Protein AF-A0A9E5BI14-F1 (afdb_monomer_lite)

Sequence (361 aa):
MFTSSKKKAIVQWYNCTLGTKGSFETLPAKLPAESLLPSIILTQNPGHISIESVAGKKIFVNGNLLIKPTAISETTTLQFPDSLWVISPNPEIDFSAANNTLWTLFDASTGENIGQYPSNQLLNAAQQMGRAPETLACTPQGLEVGFNLSQIASHLSPREESFTSVKSPVPLAEEKNKGSHSCPVCWTKFNPGDALSIAVHEDLRGDPILGSDARLRFHPTRFNDQGLALDPMGLACTDIACPHCRRQLPPGYLDMPHQILSIVGAPSAGKSYYLAVLTRILQEKLPTDFGLAFKDADPTGNLLLNQMRNSLFSATTPEEALLGKTALEGATYEKLPRLGRLVSLPRPFIYTLSVPSQKQK

Foldseek 3Di:
DDPPPPQQQKKWKAWLLPRDIDIDSHPQAFPPRPDPQGQWTWHDDVQWIWIDGDRPFFKDKLNHTHPDIDTDNAWIWIDGPATTMIMGSDPPDDCPQFDNQKKFKAFQVPRHTPDIDGLLCNVVSCVVVVHDQQRMWMDGGSDPDTGRRVSCVQSSHPDPDPDDDDDDDDPDPPPFQDEDDAALWQRRHDHPQLKWFFDDDPVQAADVFPGRHGTHTHRAPDADPVRFGADPVGDGTQWIADNAFRDIGFRCRNPDDDDHDDDDDDPPPCPLVCLLVVLVCCCVCCCPPPQKHKFQRCCPLCVLSVVLNCQLVVDPDVVSNDDDPVSCPPNQWDFTGHPRHTDTIGRDGDIDIGRPPDPPD

Secondary structure (DSSP, 8-state):
----------EEEEETTTTEEEEESSSSEEESTT-SS-SEEEEEETTEEEEEE-SS---EETTEE--S-EEE-S-EEEEETTEEEEEES-TT--GGG-EEEEEEEEETTT--EEEEE-GGGHHHHHHHTT--GGGEEEEEET-S--EETTTTHHHHS-------------TTSSSSS-SSEE-TTT--EE-GGGPEEEP-STT-EEETTTEEEEEPEE----B-TTSPEEPTTS-EE--EE-TTT-PBPPTTTTTS----------TTSSHHHHHHHHHHHHHHHHHHHH--EEEES-TTTTHHHHHHHHHHHH-SSTTTT---THHHHTTSEEEEEETTEEEEEEPPP-EEEE-------

pLDDT: mean 81.32, std 15.49, range [27.72, 95.94]

Structure (mmCIF, N/CA/C/O backbone):
data_AF-A0A9E5BI14-F1
#
_entry.id   AF-A0A9E5BI14-F1
#
loop_
_atom_site.group_PDB
_atom_site.id
_atom_site.type_symbol
_atom_site.label_atom_id
_atom_site.label_alt_id
_atom_site.label_comp_id
_atom_site.label_asym_id
_atom_site.label_entity_id
_atom_site.label_seq_id
_atom_site.pdbx_PDB_ins_code
_atom_site.Cartn_x
_atom_site.Cartn_y
_atom_site.Cartn_z
_atom_site.occupancy
_atom_site.B_iso_or_equiv
_atom_site.auth_seq_id
_atom_site.auth_comp_id
_atom_site.auth_asym_id
_atom_site.auth_atom_id
_atom_site.pdbx_PDB_model_num
ATOM 1 N N . MET A 1 1 ? -14.933 53.010 40.217 1.00 36.84 1 MET A N 1
ATOM 2 C CA . MET A 1 1 ? -15.505 51.932 39.381 1.00 36.84 1 MET A CA 1
ATOM 3 C C . MET A 1 1 ? -14.357 51.224 38.681 1.00 36.84 1 MET A C 1
ATOM 5 O O . MET A 1 1 ? -13.864 51.729 37.686 1.00 36.84 1 MET A O 1
ATOM 9 N N . PHE A 1 2 ? -13.870 50.114 39.239 1.00 35.09 2 PHE A N 1
ATOM 10 C CA . PHE A 1 2 ? -12.864 49.288 38.571 1.00 35.09 2 PHE A CA 1
ATOM 11 C C . PHE A 1 2 ? -13.586 48.392 37.568 1.00 35.09 2 PHE A C 1
ATOM 13 O O . PHE A 1 2 ? -14.226 47.411 37.943 1.00 35.09 2 PHE A O 1
ATOM 20 N N . THR A 1 3 ? -13.537 48.761 36.293 1.00 35.03 3 THR A N 1
ATOM 21 C CA . THR A 1 3 ? -13.946 47.886 35.200 1.00 35.03 3 THR A CA 1
ATOM 22 C C . THR A 1 3 ? -12.926 46.754 35.120 1.00 35.03 3 THR A C 1
ATOM 24 O O . THR A 1 3 ? -11.867 46.873 34.511 1.00 35.03 3 THR A O 1
ATOM 27 N N . SER A 1 4 ? -13.227 45.644 35.798 1.00 37.25 4 SER A N 1
ATOM 28 C CA . SER A 1 4 ? -12.579 44.360 35.542 1.00 37.25 4 SER A CA 1
ATOM 29 C C . SER A 1 4 ? -12.857 44.015 34.082 1.00 37.25 4 SER A C 1
ATOM 31 O O . SER A 1 4 ? -13.917 43.494 33.734 1.00 37.25 4 SER A O 1
ATOM 33 N N . SER A 1 5 ? -11.926 44.392 33.207 1.00 43.22 5 SER A N 1
ATOM 34 C CA . SER A 1 5 ? -11.868 43.875 31.851 1.00 43.22 5 SER A CA 1
ATOM 35 C C . SER A 1 5 ? -11.594 42.386 32.018 1.00 43.22 5 SER A C 1
ATOM 37 O O . SER A 1 5 ? -10.458 41.982 32.269 1.00 43.22 5 SER A O 1
ATOM 39 N N . LYS A 1 6 ? -12.661 41.577 32.051 1.00 49.94 6 LYS A N 1
ATOM 40 C CA . LYS A 1 6 ? -12.565 40.119 32.122 1.00 49.94 6 LYS A CA 1
ATOM 41 C C . LYS A 1 6 ? -11.702 39.707 30.936 1.00 49.94 6 LYS A C 1
ATOM 43 O O . LYS A 1 6 ? -12.185 39.739 29.805 1.00 49.94 6 LYS A O 1
ATOM 48 N N . LYS A 1 7 ? -10.423 39.394 31.186 1.00 56.47 7 LYS A N 1
ATOM 49 C CA . LYS A 1 7 ? -9.524 38.824 30.181 1.00 56.47 7 LYS A CA 1
ATOM 50 C C . LYS A 1 7 ? -10.279 37.651 29.569 1.00 56.47 7 LYS A C 1
ATOM 52 O O . LYS A 1 7 ? -10.581 36.686 30.272 1.00 56.47 7 LYS A O 1
ATOM 57 N N . LYS A 1 8 ? -10.664 37.780 28.300 1.00 62.31 8 LYS A N 1
ATOM 58 C CA . LYS A 1 8 ? -11.224 36.660 27.552 1.00 62.31 8 LYS A CA 1
ATOM 59 C C . LYS A 1 8 ? -10.181 35.544 27.604 1.00 62.31 8 LYS A C 1
ATOM 61 O O . LYS A 1 8 ? -9.005 35.815 27.368 1.00 62.31 8 LYS A O 1
ATOM 66 N N . ALA A 1 9 ? -10.577 34.337 28.001 1.00 69.62 9 ALA A N 1
ATOM 67 C CA . ALA A 1 9 ? -9.657 33.210 27.948 1.00 69.62 9 ALA A CA 1
ATOM 68 C C . ALA A 1 9 ? -9.361 32.898 26.489 1.00 69.62 9 ALA A C 1
ATOM 70 O O . ALA A 1 9 ? -10.284 32.683 25.705 1.00 69.62 9 ALA A O 1
ATOM 71 N N . ILE A 1 10 ? -8.073 32.898 26.162 1.00 83.62 10 ILE A N 1
ATOM 72 C CA . ILE A 1 10 ? -7.580 32.594 24.830 1.00 83.62 10 ILE A CA 1
ATOM 73 C C . ILE A 1 10 ? -6.918 31.223 24.884 1.00 83.62 10 ILE A C 1
ATOM 75 O O . ILE A 1 10 ? -6.084 30.979 25.752 1.00 83.62 10 ILE A O 1
ATOM 79 N N . VAL A 1 11 ? -7.288 30.343 23.958 1.00 89.88 11 VAL A N 1
ATOM 80 C CA . VAL A 1 11 ? -6.610 29.055 23.754 1.00 89.88 11 VAL A CA 1
ATOM 81 C C . VAL A 1 11 ? -5.897 29.094 22.428 1.00 89.88 11 VAL A C 1
ATOM 83 O O . VAL A 1 11 ? -6.538 29.316 21.406 1.00 89.88 11 VAL A O 1
ATOM 86 N N . GLN A 1 12 ? -4.598 28.845 22.439 1.00 91.69 12 GLN A N 1
ATOM 87 C CA . GLN A 1 12 ? -3.793 28.735 21.231 1.00 91.69 12 GLN A CA 1
ATOM 88 C C . GLN A 1 12 ? -3.807 27.286 20.757 1.00 91.69 12 GLN A C 1
ATOM 90 O O . GLN A 1 12 ? -3.821 26.361 21.572 1.00 91.69 12 GLN A O 1
ATOM 95 N N . TRP A 1 13 ? -3.800 27.061 19.449 1.00 93.56 13 TRP A N 1
ATOM 96 C CA . TRP A 1 13 ? -3.763 25.718 18.885 1.00 93.56 13 TRP A CA 1
ATOM 97 C C . TRP A 1 13 ? -2.900 25.635 17.627 1.00 93.56 13 TRP A C 1
ATOM 99 O O . TRP A 1 13 ? -2.772 26.589 16.859 1.00 93.56 13 TRP A O 1
ATOM 109 N N . TYR A 1 14 ? -2.342 24.449 17.404 1.00 92.19 14 TYR A N 1
ATOM 110 C CA . TYR A 1 14 ? -1.572 24.072 16.228 1.00 92.19 14 TYR A CA 1
ATOM 111 C C . TYR A 1 14 ? -2.033 22.702 15.727 1.00 92.19 14 TYR A C 1
ATOM 113 O O . TYR A 1 14 ? -2.048 21.727 16.477 1.00 92.19 14 TYR A O 1
ATOM 121 N N . ASN A 1 15 ? -2.403 22.608 14.453 1.00 92.12 15 ASN A N 1
ATOM 122 C CA . ASN A 1 15 ? -2.711 21.353 13.780 1.00 92.12 15 ASN A CA 1
ATOM 123 C C . ASN A 1 15 ? -1.420 20.805 13.162 1.00 92.12 15 ASN A C 1
ATOM 125 O O . ASN A 1 15 ? -0.980 21.255 12.106 1.00 92.12 15 ASN A O 1
ATOM 129 N N . CYS A 1 16 ? -0.837 19.797 13.803 1.00 88.00 16 CYS A N 1
ATOM 130 C CA . CYS A 1 16 ? 0.419 19.176 13.389 1.00 88.00 16 CYS A CA 1
ATOM 131 C C . CYS A 1 16 ? 0.292 18.401 12.071 1.00 88.00 16 CYS A C 1
ATOM 133 O O . CYS A 1 16 ? 1.295 18.108 11.432 1.00 88.00 16 CYS A O 1
ATOM 135 N N . THR A 1 17 ? -0.927 18.047 11.656 1.00 86.25 17 THR A N 1
ATOM 136 C CA . THR A 1 17 ? -1.165 17.361 10.380 1.00 86.25 17 THR A CA 1
ATOM 137 C C . THR A 1 17 ? -1.183 18.345 9.213 1.00 86.25 17 THR A C 1
ATOM 139 O O . THR A 1 17 ? -0.538 18.096 8.200 1.00 86.25 17 THR A O 1
ATOM 142 N N . LEU A 1 18 ? -1.889 19.470 9.353 1.00 83.38 18 LEU A N 1
ATOM 143 C CA . LEU A 1 18 ? -2.064 20.455 8.276 1.00 83.38 18 LEU A CA 1
ATOM 144 C C . LEU A 1 18 ? -1.067 21.622 8.326 1.00 83.38 18 LEU A C 1
ATOM 146 O O . LEU A 1 18 ? -0.964 22.363 7.355 1.00 83.38 18 LEU A O 1
ATOM 150 N N . GLY A 1 19 ? -0.348 21.805 9.436 1.00 84.94 19 GLY A N 1
ATOM 151 C CA . GLY A 1 19 ? 0.566 22.934 9.636 1.00 84.94 19 GLY A CA 1
ATOM 152 C C . GLY A 1 19 ? -0.145 24.267 9.895 1.00 84.94 19 GLY A C 1
ATOM 153 O O . GLY A 1 19 ? 0.474 25.324 9.837 1.00 84.94 19 GLY A O 1
ATOM 154 N N . THR A 1 20 ? -1.452 24.237 10.163 1.00 87.00 20 THR A N 1
ATOM 155 C CA . THR A 1 20 ? -2.265 25.428 10.436 1.00 87.00 20 THR A CA 1
ATOM 156 C C . THR A 1 20 ? -2.300 25.734 11.927 1.00 87.00 20 THR A C 1
ATOM 158 O O . THR A 1 20 ? -2.332 24.816 12.747 1.00 87.00 20 THR A O 1
ATOM 161 N N . LYS A 1 21 ? -2.396 27.012 12.287 1.00 89.56 21 LYS A N 1
ATOM 162 C CA . LYS A 1 21 ? -2.464 27.472 13.677 1.00 89.56 21 LYS A CA 1
ATOM 163 C C . LYS A 1 21 ? -3.544 28.525 13.867 1.00 89.56 21 LYS A C 1
ATOM 165 O O . LYS A 1 21 ? -3.950 29.165 12.899 1.00 89.56 21 LYS A O 1
ATOM 170 N N . GLY A 1 22 ? -3.962 28.734 15.105 1.00 89.44 22 GLY A N 1
ATOM 171 C CA . GLY A 1 22 ? -4.927 29.773 15.433 1.00 89.44 22 GLY A CA 1
ATOM 172 C C . GLY A 1 22 ? -5.208 29.860 16.921 1.00 89.44 22 GLY A C 1
ATOM 173 O O . GLY A 1 22 ? -4.550 29.213 17.736 1.00 89.44 22 GLY A O 1
ATOM 174 N N . SER A 1 23 ? -6.212 30.661 17.260 1.00 89.50 23 SER A N 1
ATOM 175 C CA . SER A 1 23 ? -6.643 30.874 18.632 1.00 89.50 23 SER A CA 1
ATOM 176 C C . SER A 1 23 ? -8.163 30.803 18.759 1.00 89.50 23 SER A C 1
ATOM 178 O O . SER A 1 23 ? -8.906 31.066 17.813 1.00 89.50 23 SER A O 1
ATOM 180 N N . PHE A 1 24 ? -8.636 30.433 19.943 1.00 88.50 24 PHE A N 1
ATOM 181 C CA . PHE A 1 24 ? -10.017 30.639 20.356 1.00 88.50 24 PHE A CA 1
ATOM 182 C C . PHE A 1 24 ? -10.053 31.814 21.312 1.00 88.50 24 PHE A C 1
ATOM 184 O O . PHE A 1 24 ? -9.576 31.696 22.434 1.00 88.50 24 PHE A O 1
ATOM 191 N N . GLU A 1 25 ? -10.614 32.938 20.874 1.00 83.88 25 GLU A N 1
ATOM 192 C CA . GLU A 1 25 ? -10.745 34.139 21.707 1.00 83.88 25 GLU A CA 1
ATOM 193 C C . GLU A 1 25 ? -11.924 34.070 22.687 1.00 83.88 25 GLU A C 1
ATOM 195 O O . GLU A 1 25 ? -12.047 34.908 23.578 1.00 83.88 25 GLU A O 1
ATOM 200 N N . THR A 1 26 ? -12.831 33.110 22.509 1.00 82.12 26 THR A N 1
ATOM 201 C CA . THR A 1 26 ? -13.993 32.897 23.372 1.00 82.12 26 THR A CA 1
ATOM 202 C C . THR A 1 26 ? -14.208 31.406 23.623 1.00 82.12 26 THR A C 1
ATOM 204 O O . THR A 1 26 ? -14.045 30.576 22.730 1.00 82.12 26 THR A O 1
ATOM 207 N N . LEU A 1 27 ? -14.592 31.069 24.857 1.00 85.12 27 LEU A N 1
ATOM 208 C CA . LEU A 1 27 ? -14.965 29.720 25.285 1.00 85.12 27 LEU A CA 1
ATOM 209 C C . LEU A 1 27 ? -16.457 29.701 25.686 1.00 85.12 27 LEU A C 1
ATOM 211 O O . LEU A 1 27 ? -16.946 30.714 26.194 1.00 85.12 27 LEU A O 1
ATOM 215 N N . PRO A 1 28 ? -17.191 28.588 25.490 1.00 87.44 28 PRO A N 1
ATOM 216 C CA . PRO A 1 28 ? -16.701 27.285 25.052 1.00 87.44 28 PRO A CA 1
ATOM 217 C C . PRO A 1 28 ? -16.351 27.230 23.560 1.00 87.44 28 PRO A C 1
ATOM 219 O O . PRO A 1 28 ? -17.079 27.752 22.717 1.00 87.44 28 PRO A O 1
ATOM 222 N N . ALA A 1 29 ? -15.239 26.569 23.245 1.00 87.62 29 ALA A N 1
ATOM 223 C CA . ALA A 1 29 ? -14.767 26.357 21.879 1.00 87.62 29 ALA A CA 1
ATOM 224 C C . ALA A 1 29 ? -14.894 24.887 21.479 1.00 87.62 29 ALA A C 1
ATOM 226 O O . ALA A 1 29 ? -15.051 24.001 22.317 1.00 87.62 29 ALA A O 1
ATOM 227 N N . LYS A 1 30 ? -14.835 24.623 20.178 1.00 88.56 30 LYS A N 1
ATOM 228 C CA . LYS A 1 30 ? -15.041 23.300 19.590 1.00 88.56 30 LYS A CA 1
ATOM 229 C C . LYS A 1 30 ? -13.865 22.955 18.687 1.00 88.56 30 LYS A C 1
ATOM 231 O O . LYS A 1 30 ? -13.411 23.803 17.926 1.00 88.56 30 LYS A O 1
ATOM 236 N N . LEU A 1 31 ? -13.390 21.714 18.760 1.00 85.62 31 LEU A N 1
ATOM 237 C CA . LEU A 1 31 ? -12.308 21.210 17.909 1.00 85.62 31 LEU A CA 1
ATOM 238 C C . LEU A 1 31 ? -12.715 19.890 17.229 1.00 85.62 31 LEU A C 1
ATOM 240 O O . LEU A 1 31 ? -13.298 19.026 17.895 1.00 85.62 31 LEU A O 1
ATOM 244 N N . PRO A 1 32 ? -12.405 19.688 15.932 1.00 84.38 32 PRO A N 1
ATOM 245 C CA . PRO A 1 32 ? -11.750 20.638 15.015 1.00 84.38 32 PRO A CA 1
ATOM 246 C C . PRO A 1 32 ? -12.614 21.882 14.727 1.00 84.38 32 PRO A C 1
ATOM 248 O O . PRO A 1 32 ? -13.829 21.754 14.606 1.00 84.38 32 PRO A O 1
ATOM 251 N N . ALA A 1 33 ? -11.992 23.065 14.632 1.00 70.75 33 ALA A N 1
ATOM 252 C CA . ALA A 1 33 ? -12.678 24.369 14.629 1.00 70.75 33 ALA A CA 1
ATOM 253 C C . ALA A 1 33 ? -13.672 24.566 13.467 1.00 70.75 33 ALA A C 1
ATOM 255 O O . ALA A 1 33 ? -14.728 25.161 13.654 1.00 70.75 33 ALA A O 1
ATOM 256 N N . GLU A 1 34 ? -13.354 24.030 12.287 1.00 67.06 34 GLU A N 1
ATOM 257 C CA . GLU A 1 34 ? -14.154 24.173 11.059 1.00 67.06 34 GLU A CA 1
ATOM 258 C C . GLU A 1 34 ? -15.064 22.961 10.785 1.00 67.06 34 GLU A C 1
ATOM 260 O O . GLU A 1 34 ? -15.697 22.862 9.735 1.00 67.06 34 GLU A O 1
ATOM 265 N N . SER A 1 35 ? -15.137 22.003 11.715 1.00 72.69 35 SER A N 1
ATOM 266 C CA . SER A 1 35 ? -15.941 20.793 11.532 1.00 72.69 35 SER A CA 1
ATOM 267 C C . SER A 1 35 ? -17.413 21.034 11.872 1.00 72.69 35 SER A C 1
ATOM 269 O O . SER A 1 35 ? -17.738 21.484 12.971 1.00 72.69 35 SER A O 1
ATOM 271 N N . LEU A 1 36 ? -18.318 20.609 10.980 1.00 71.88 36 LEU A N 1
ATOM 272 C CA . LEU A 1 36 ? -19.767 20.547 11.245 1.00 71.88 36 LEU A CA 1
ATOM 273 C C . LEU A 1 36 ? -20.111 19.624 12.430 1.00 71.88 36 LEU A C 1
ATOM 275 O O . LEU A 1 36 ? -21.136 19.804 13.083 1.00 71.88 36 LEU A O 1
ATOM 279 N N . LEU A 1 37 ? -19.247 18.644 12.714 1.00 77.50 37 LEU A N 1
ATOM 280 C CA . LEU A 1 37 ? -19.363 17.709 13.832 1.00 77.50 37 LEU A CA 1
ATOM 281 C C . LEU A 1 37 ? -18.072 17.771 14.669 1.00 77.50 37 LEU A C 1
ATOM 283 O O . LEU A 1 37 ? -17.093 17.082 14.347 1.00 77.50 37 LEU A O 1
ATOM 287 N N . PRO A 1 38 ? -18.010 18.628 15.704 1.00 82.69 38 PRO A N 1
ATOM 288 C CA . PRO A 1 38 ? -16.827 18.754 16.545 1.00 82.69 38 PRO A CA 1
ATOM 289 C C . PRO A 1 38 ? -16.621 17.489 17.377 1.00 82.69 38 PRO A C 1
ATOM 291 O O . PRO A 1 38 ? -17.573 16.829 17.787 1.00 82.69 38 PRO A O 1
ATOM 294 N N . SER A 1 39 ? -15.362 17.141 17.620 1.00 87.62 39 SER A N 1
ATOM 295 C CA . SER A 1 39 ? -14.998 15.935 18.370 1.00 87.62 39 SER A CA 1
ATOM 296 C C . SER A 1 39 ? -14.824 16.208 19.862 1.00 87.62 39 SER A C 1
ATOM 298 O O . SER A 1 39 ? -15.163 15.342 20.666 1.00 87.62 39 SER A O 1
ATOM 300 N N . ILE A 1 40 ? -14.367 17.410 20.228 1.00 91.75 40 ILE A N 1
ATOM 301 C CA . ILE A 1 40 ? -14.289 17.872 21.619 1.00 91.75 40 ILE A CA 1
ATOM 302 C C . ILE A 1 40 ? -14.895 19.263 21.800 1.00 91.75 40 ILE A C 1
ATOM 304 O O . ILE A 1 40 ? -14.937 20.067 20.861 1.00 91.75 40 ILE A O 1
ATOM 308 N N . ILE A 1 41 ? -15.295 19.549 23.037 1.00 92.19 41 ILE A N 1
ATOM 309 C CA . ILE A 1 41 ? -15.588 20.891 23.541 1.00 92.19 41 ILE A CA 1
ATOM 310 C C . ILE A 1 41 ? -14.532 21.269 24.580 1.00 92.19 41 ILE A C 1
ATOM 312 O O . ILE A 1 41 ? -14.158 20.462 25.431 1.00 92.19 41 ILE A O 1
ATOM 316 N N . LEU A 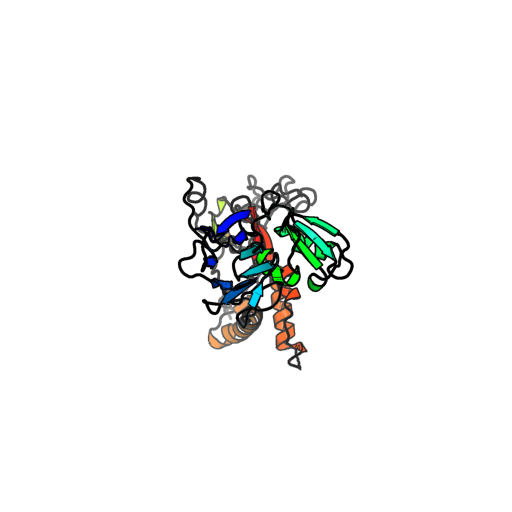1 42 ? -14.060 22.508 24.484 1.00 92.81 42 LEU A N 1
ATOM 317 C CA . LEU A 1 42 ? -13.211 23.169 25.461 1.00 92.81 42 LEU A CA 1
ATOM 318 C C . LEU A 1 42 ? -14.074 24.121 26.283 1.00 92.81 42 LEU A C 1
ATOM 320 O O . LEU A 1 42 ? -14.693 25.020 25.715 1.00 92.81 42 LEU A O 1
ATOM 324 N N . THR A 1 43 ? -14.076 23.967 27.602 1.00 92.12 43 THR A N 1
ATOM 325 C CA . THR A 1 43 ? -14.857 24.807 28.519 1.00 92.12 43 THR A CA 1
ATOM 326 C C . THR A 1 43 ? -13.930 25.505 29.500 1.00 92.12 43 THR A C 1
ATOM 328 O O . THR A 1 43 ? -13.041 24.883 30.080 1.00 92.12 43 THR A O 1
ATOM 331 N N . GLN A 1 44 ? -14.130 26.809 29.693 1.00 89.94 44 GLN A N 1
ATOM 332 C CA . GLN A 1 44 ? -13.357 27.571 30.667 1.00 89.94 44 GLN A CA 1
ATOM 333 C C . GLN A 1 44 ? -13.821 27.251 32.088 1.00 89.94 44 GLN A C 1
ATOM 335 O O . GLN A 1 44 ? -14.994 27.438 32.403 1.00 89.94 44 GLN A O 1
ATOM 340 N N . ASN A 1 45 ? -12.881 26.872 32.951 1.00 86.19 45 ASN A N 1
ATOM 341 C CA . ASN A 1 45 ? -13.091 26.725 34.386 1.00 86.19 45 ASN A CA 1
ATOM 342 C C . ASN A 1 45 ? -12.099 27.607 35.169 1.00 86.19 45 ASN A C 1
ATOM 344 O O . ASN A 1 45 ? -11.122 28.110 34.604 1.00 86.19 45 ASN A O 1
ATOM 348 N N . PRO A 1 46 ? -12.324 27.849 36.473 1.00 81.31 46 PRO A N 1
ATOM 349 C CA . PRO A 1 46 ? -11.364 28.576 37.297 1.00 81.31 46 PRO A CA 1
ATOM 350 C C . PRO A 1 46 ? -9.993 27.877 37.293 1.00 81.31 46 PRO A C 1
ATOM 352 O O . PRO A 1 46 ? -9.855 26.748 37.763 1.00 81.31 46 PRO A O 1
ATOM 355 N N . GLY A 1 47 ? -8.981 28.545 36.733 1.00 80.19 47 GLY A N 1
ATOM 356 C CA . GLY A 1 47 ? -7.586 28.086 36.720 1.00 80.19 47 GLY A CA 1
ATOM 357 C C . GLY A 1 47 ? -7.224 27.010 35.688 1.00 80.19 47 GLY A C 1
ATOM 358 O O . GLY A 1 47 ? -6.055 26.656 35.602 1.00 80.19 47 GLY A O 1
ATOM 359 N N . HIS A 1 48 ? -8.173 26.497 34.900 1.00 86.38 48 HIS A N 1
ATOM 360 C CA . HIS A 1 48 ? -7.900 25.476 33.883 1.00 86.38 48 HIS A CA 1
ATOM 361 C C . HIS A 1 48 ? -8.962 25.470 32.780 1.00 86.38 48 HIS A C 1
ATOM 363 O O . HIS A 1 48 ? -10.025 26.081 32.898 1.00 86.38 48 HIS A O 1
ATOM 369 N N . ILE A 1 49 ? -8.692 24.732 31.709 1.00 91.25 49 ILE A N 1
ATOM 370 C CA . ILE A 1 49 ? -9.666 24.468 30.650 1.00 91.25 49 ILE A CA 1
ATOM 371 C C . ILE A 1 49 ? -10.037 22.996 30.713 1.00 91.25 49 ILE A C 1
ATOM 373 O O . ILE A 1 49 ? -9.167 22.141 30.820 1.00 91.25 49 ILE A O 1
ATOM 377 N N . SER A 1 50 ? -11.324 22.681 30.681 1.00 92.12 50 SER A N 1
ATOM 378 C CA . SER A 1 50 ? -11.775 21.293 30.613 1.00 92.12 50 SER A CA 1
ATOM 379 C C . SER A 1 50 ? -12.012 20.875 29.174 1.00 92.12 50 SER A C 1
ATOM 381 O O . SER A 1 50 ? -12.624 21.612 28.403 1.00 92.12 50 SER A O 1
ATOM 383 N N . ILE A 1 51 ? -11.545 19.676 28.840 1.00 93.44 51 ILE A N 1
ATOM 384 C CA . ILE A 1 51 ? -11.772 19.016 27.559 1.00 93.44 51 ILE A CA 1
ATOM 385 C C . ILE A 1 51 ? -12.778 17.895 27.760 1.00 93.44 51 ILE A C 1
ATOM 387 O O . ILE A 1 51 ? -12.569 17.019 28.601 1.00 93.44 51 ILE A O 1
ATOM 391 N N . GLU A 1 52 ? -13.832 17.893 26.954 1.00 92.00 52 GLU A N 1
ATOM 392 C CA . GLU A 1 52 ? -14.865 16.860 26.952 1.00 92.00 52 GLU A CA 1
ATOM 393 C C . GLU A 1 52 ? -15.092 16.323 25.533 1.00 92.00 52 GLU A C 1
ATOM 395 O O . GLU A 1 52 ? -15.099 17.086 24.566 1.00 92.00 52 GLU A O 1
ATOM 400 N N . SER A 1 53 ? -15.256 15.002 25.399 1.00 88.94 53 SER A N 1
ATOM 401 C CA . SER A 1 53 ? -15.545 14.341 24.119 1.00 88.94 53 SER A CA 1
ATOM 402 C C . SER A 1 53 ? -17.029 14.444 23.774 1.00 88.94 53 SER A C 1
ATOM 404 O O . SER A 1 53 ? -17.879 14.210 24.626 1.00 88.94 53 SER A O 1
ATOM 406 N N . VAL A 1 54 ? -17.344 14.746 22.512 1.00 81.50 54 VAL A N 1
ATOM 407 C CA . VAL A 1 54 ? -18.730 14.939 22.036 1.00 81.50 54 VAL A CA 1
ATOM 408 C C . VAL A 1 54 ? -19.152 13.880 21.017 1.00 81.50 54 VAL A C 1
ATOM 410 O O . VAL A 1 54 ? -20.328 13.547 20.916 1.00 81.50 54 VAL A O 1
ATOM 413 N N . ALA A 1 55 ? -18.206 13.336 20.248 1.00 66.69 55 ALA A N 1
ATOM 414 C CA . ALA A 1 55 ? -18.512 12.580 19.028 1.00 66.69 55 ALA A CA 1
ATOM 415 C C . ALA A 1 55 ? -18.359 11.051 19.146 1.00 66.69 55 ALA A C 1
ATOM 417 O O . ALA A 1 55 ? -18.329 10.371 18.123 1.00 66.69 55 ALA A O 1
ATOM 418 N N . GLY A 1 56 ? -18.176 10.492 20.350 1.00 68.06 56 GLY A N 1
ATOM 419 C CA . GLY A 1 56 ? -17.934 9.048 20.540 1.00 68.06 56 GLY A CA 1
ATOM 420 C C . GLY A 1 56 ? -16.664 8.515 19.851 1.00 68.06 56 GLY A C 1
ATOM 421 O O . GLY A 1 56 ? -16.434 7.307 19.798 1.00 68.06 56 GLY A O 1
ATOM 422 N N . LYS A 1 57 ? -15.828 9.407 19.305 1.00 75.62 57 LYS A N 1
ATOM 423 C CA . LYS A 1 57 ? -14.552 9.080 18.666 1.00 75.62 57 LYS A CA 1
ATOM 424 C C . LYS A 1 57 ? -13.491 8.826 19.737 1.00 75.62 57 LYS A C 1
ATOM 426 O O . LYS A 1 57 ? -13.507 9.454 20.795 1.00 75.62 57 LYS A O 1
ATOM 431 N N . LYS A 1 58 ? -12.536 7.935 19.444 1.00 84.62 58 LYS A N 1
ATOM 432 C CA . LYS A 1 58 ? -11.349 7.737 20.287 1.00 84.62 58 LYS A CA 1
ATOM 433 C C . LYS A 1 58 ? -10.437 8.951 20.141 1.00 84.62 58 LYS A C 1
ATOM 435 O O . LYS A 1 58 ? -9.917 9.196 19.055 1.00 84.62 58 LYS A O 1
ATOM 440 N N . ILE A 1 59 ? -10.295 9.707 21.221 1.00 90.25 59 ILE A N 1
ATOM 441 C CA . ILE A 1 59 ? -9.474 10.915 21.289 1.00 90.25 59 ILE A CA 1
ATOM 442 C C . ILE A 1 59 ? -8.476 10.699 22.414 1.00 90.25 59 ILE A C 1
ATOM 444 O O . ILE A 1 59 ? -8.881 10.289 23.500 1.00 90.25 59 ILE A O 1
ATOM 448 N N . PHE A 1 60 ? -7.196 10.950 22.161 1.00 90.44 60 PHE A N 1
ATOM 449 C CA . PHE A 1 60 ? -6.163 10.848 23.186 1.00 90.44 60 PHE A CA 1
ATOM 450 C C . PHE A 1 60 ? -5.668 12.237 23.577 1.00 90.44 60 PHE A C 1
ATOM 452 O O . PHE A 1 60 ? -5.501 13.102 22.721 1.00 90.44 60 PHE A O 1
ATOM 459 N N . VAL A 1 61 ? -5.437 12.432 24.871 1.00 91.69 61 VAL A N 1
ATOM 460 C CA . VAL A 1 61 ? -4.889 13.646 25.477 1.00 91.69 61 VAL A CA 1
ATOM 461 C C . VAL A 1 61 ? -3.581 13.251 26.149 1.00 91.69 61 VAL A C 1
ATOM 463 O O . VAL A 1 61 ? -3.596 12.401 27.041 1.00 91.69 61 VAL A O 1
ATOM 466 N N . ASN A 1 62 ? -2.449 13.792 25.690 1.00 87.06 62 ASN A N 1
ATOM 467 C CA . ASN A 1 62 ? -1.113 13.369 26.143 1.00 87.06 62 ASN A CA 1
ATOM 468 C C . ASN A 1 62 ? -0.940 11.837 26.126 1.00 87.06 62 ASN A C 1
ATOM 470 O O . ASN A 1 62 ? -0.485 11.232 27.093 1.00 87.06 62 ASN A O 1
ATOM 474 N N . GLY A 1 63 ? -1.396 11.202 25.040 1.00 79.19 63 GLY A N 1
ATOM 475 C CA . GLY A 1 63 ? -1.318 9.751 24.833 1.00 79.19 63 GLY A CA 1
ATOM 476 C C . GLY A 1 63 ? -2.334 8.904 25.613 1.00 79.19 63 GLY A C 1
ATOM 477 O O . GLY A 1 63 ? -2.370 7.689 25.425 1.00 79.19 63 GLY A O 1
ATOM 478 N N . ASN A 1 64 ? -3.193 9.508 26.443 1.00 83.62 64 ASN A N 1
ATOM 479 C CA . ASN A 1 64 ? -4.207 8.806 27.238 1.00 83.62 64 ASN A CA 1
ATOM 480 C C . ASN A 1 64 ? -5.609 8.969 26.646 1.00 83.62 64 ASN A C 1
ATOM 482 O O . ASN A 1 64 ? -6.005 10.071 26.278 1.00 83.62 64 ASN A O 1
ATOM 486 N N . LEU A 1 65 ? -6.388 7.885 26.579 1.00 88.00 65 LEU A N 1
ATOM 487 C CA . LEU A 1 65 ? -7.747 7.924 26.033 1.00 88.00 65 LEU A CA 1
ATOM 488 C C . LEU A 1 65 ? -8.660 8.832 26.879 1.00 88.00 65 LEU A C 1
ATOM 490 O O . LEU A 1 65 ? -8.785 8.652 28.091 1.00 88.00 65 LEU A O 1
ATOM 494 N N . LEU A 1 66 ? -9.347 9.773 26.230 1.00 89.00 66 LEU A N 1
ATOM 495 C CA . LEU A 1 66 ? -10.297 10.684 26.861 1.00 89.00 66 LEU A CA 1
ATOM 496 C C . LEU A 1 66 ? -11.628 9.971 27.130 1.00 89.00 66 LEU A C 1
ATOM 498 O O . LEU A 1 66 ? -12.482 9.868 26.251 1.00 89.00 66 LEU A O 1
ATOM 502 N N . ILE A 1 67 ? -11.795 9.476 28.356 1.00 85.94 67 ILE A N 1
ATOM 503 C CA . ILE A 1 67 ? -13.007 8.761 28.798 1.00 85.94 67 ILE A CA 1
ATOM 504 C C . ILE A 1 67 ? -13.927 9.674 29.625 1.00 85.94 67 ILE A C 1
ATOM 506 O O . ILE A 1 67 ? -15.141 9.495 29.636 1.00 85.94 67 ILE A O 1
ATOM 510 N N . LYS A 1 68 ? -13.351 10.667 30.310 1.00 88.19 68 LYS A N 1
ATOM 511 C CA . LYS A 1 68 ? -14.054 11.632 31.166 1.00 88.19 68 LYS A CA 1
ATOM 512 C C . LYS A 1 68 ? -13.528 13.049 30.925 1.00 88.19 68 LYS A C 1
ATOM 514 O O . LYS A 1 68 ? -12.396 13.177 30.445 1.00 88.19 68 LYS A O 1
ATOM 519 N N . PRO A 1 69 ? -14.287 14.098 31.290 1.00 90.06 69 PRO A N 1
ATOM 520 C CA . PRO A 1 69 ? -13.790 15.465 31.242 1.00 90.06 69 PRO A CA 1
ATOM 521 C C . PRO A 1 69 ? -12.437 15.588 31.948 1.00 90.06 69 PRO A C 1
ATOM 523 O O . PRO A 1 69 ? -12.275 15.128 33.081 1.00 90.06 69 PRO A O 1
ATOM 526 N N . THR A 1 70 ? -11.460 16.171 31.257 1.00 91.69 70 THR A N 1
ATOM 527 C CA . THR A 1 70 ? -10.070 16.261 31.720 1.00 91.69 70 THR A CA 1
ATOM 528 C C . THR A 1 70 ? -9.638 17.721 31.751 1.00 91.69 70 THR A C 1
ATOM 530 O O . THR A 1 70 ? -9.860 18.452 30.788 1.00 91.69 70 THR A O 1
ATOM 533 N N . ALA A 1 71 ? -9.059 18.159 32.869 1.00 91.38 71 ALA A N 1
ATOM 534 C CA . ALA A 1 71 ? -8.516 19.503 33.021 1.00 91.38 71 ALA A CA 1
ATOM 535 C C . ALA A 1 71 ? -7.146 19.612 32.342 1.00 91.38 71 ALA A C 1
ATOM 537 O O . ALA A 1 71 ? -6.292 18.750 32.532 1.00 91.38 71 ALA A O 1
ATOM 538 N N . ILE A 1 72 ? -6.937 20.692 31.595 1.00 91.12 72 ILE A N 1
ATOM 539 C CA . ILE A 1 72 ? -5.651 21.082 31.028 1.00 91.12 72 ILE A CA 1
ATOM 540 C C . ILE A 1 72 ? -5.252 22.462 31.559 1.00 91.12 72 ILE A C 1
ATOM 542 O O . ILE A 1 72 ? -6.031 23.420 31.535 1.00 91.12 72 ILE A O 1
ATOM 546 N N . SER A 1 73 ? -4.026 22.548 32.061 1.00 87.94 73 SER A N 1
ATOM 547 C CA . SER A 1 73 ? -3.402 23.779 32.566 1.00 87.94 73 SER A CA 1
ATOM 548 C C . SER A 1 73 ? -2.129 24.146 31.805 1.00 87.94 73 SER A C 1
ATOM 550 O O . SER A 1 73 ? -1.585 25.225 32.008 1.00 87.94 73 SER A O 1
ATOM 552 N N . GLU A 1 74 ? -1.673 23.270 30.913 1.00 87.69 74 GLU A N 1
ATOM 553 C CA . GLU A 1 74 ? -0.420 23.392 30.174 1.00 87.69 74 GLU A CA 1
ATOM 554 C C . GLU A 1 74 ? -0.594 22.988 28.707 1.00 87.69 74 GLU A C 1
ATOM 556 O O . GLU A 1 74 ? -1.652 22.496 28.290 1.00 87.69 74 GLU A O 1
ATOM 561 N N . THR A 1 75 ? 0.451 23.215 27.913 1.00 91.38 75 THR A N 1
ATOM 562 C CA . THR A 1 75 ? 0.486 22.810 26.509 1.00 91.38 75 THR A CA 1
ATOM 563 C C . THR A 1 75 ? 0.314 21.299 26.400 1.00 91.38 75 THR A C 1
ATOM 565 O O . THR A 1 75 ? 1.051 20.523 26.995 1.00 91.38 75 THR A O 1
ATOM 568 N N . THR A 1 76 ? -0.697 20.881 25.651 1.00 91.75 76 THR A N 1
ATOM 569 C CA . THR A 1 76 ? -1.215 19.516 25.655 1.00 91.75 76 THR A CA 1
ATOM 570 C C . THR A 1 76 ? -1.349 19.008 24.229 1.00 91.75 76 THR A C 1
ATOM 572 O O . THR A 1 76 ? -1.837 19.716 23.345 1.00 91.75 76 THR A O 1
ATOM 575 N N . THR A 1 77 ? -0.955 17.758 24.005 1.00 94.19 77 THR A N 1
ATOM 576 C CA . THR A 1 77 ? -1.171 17.066 22.732 1.00 94.19 77 THR A CA 1
ATOM 577 C C . THR A 1 77 ? -2.566 16.455 22.682 1.00 94.19 77 THR A C 1
ATOM 579 O O . THR A 1 77 ? -3.049 15.871 23.654 1.00 94.19 77 THR A O 1
ATOM 582 N N . LEU A 1 78 ? -3.211 16.569 21.525 1.00 93.69 78 LEU A N 1
ATOM 583 C CA . LEU A 1 78 ? -4.487 15.940 21.222 1.00 93.69 78 LEU A CA 1
ATOM 584 C C . LEU A 1 78 ? -4.350 15.087 19.963 1.00 93.69 78 LEU A C 1
ATOM 586 O O . LEU A 1 78 ? -3.957 15.573 18.902 1.00 93.69 78 LEU A O 1
ATOM 590 N N . GLN A 1 79 ? -4.734 13.822 20.064 1.00 92.44 79 GLN A N 1
ATOM 591 C CA . GLN A 1 79 ? -4.799 12.902 18.936 1.00 92.44 79 GLN A CA 1
ATOM 592 C C . GLN A 1 79 ? -6.258 12.569 18.640 1.00 92.44 79 GLN A C 1
ATOM 594 O O . GLN A 1 79 ? -6.942 11.920 19.430 1.00 92.44 79 GLN A O 1
ATOM 599 N N . PHE A 1 80 ? -6.720 13.004 17.474 1.00 90.06 80 PHE A N 1
ATOM 600 C CA . PHE A 1 80 ? -7.993 12.602 16.880 1.00 90.06 80 PHE A CA 1
ATOM 601 C C . PHE A 1 80 ? -7.739 11.483 15.867 1.00 90.06 80 PHE A C 1
ATOM 603 O O . PHE A 1 80 ? -6.601 11.343 15.442 1.00 90.06 80 PHE A O 1
ATOM 610 N N . PRO A 1 81 ? -8.757 10.748 15.382 1.00 83.50 81 PRO A N 1
ATOM 611 C CA . PRO A 1 81 ? -8.561 9.728 14.341 1.00 83.50 81 PRO A CA 1
ATOM 612 C C . PRO A 1 81 ? -7.906 10.273 13.065 1.00 83.50 81 PRO A C 1
ATOM 614 O O . PRO A 1 81 ? -7.048 9.631 12.466 1.00 83.50 81 PRO A O 1
ATOM 617 N N . ASP A 1 82 ? -8.259 11.511 12.705 1.00 81.69 82 ASP A N 1
ATOM 618 C CA . ASP A 1 82 ? -7.869 12.127 11.440 1.00 81.69 82 ASP A CA 1
ATOM 619 C C . ASP A 1 82 ? -6.999 13.374 11.625 1.00 81.69 82 ASP A C 1
ATOM 621 O O . ASP A 1 82 ? -6.737 14.096 10.664 1.00 81.69 82 ASP A O 1
ATOM 625 N N . SER A 1 83 ? -6.419 13.622 12.798 1.00 88.94 83 SER A N 1
ATOM 626 C CA . SER A 1 83 ? -5.489 14.752 12.945 1.00 88.94 83 SER A CA 1
ATOM 627 C C . SER A 1 83 ? -4.749 14.746 14.272 1.00 88.94 83 SER A C 1
ATOM 629 O O . SER A 1 83 ? -5.296 14.311 15.283 1.00 88.94 83 SER A O 1
ATOM 631 N N . LEU A 1 84 ? -3.550 15.318 14.265 1.00 92.25 84 LEU A N 1
ATOM 632 C CA . LEU A 1 84 ? -2.724 15.563 15.441 1.00 92.25 84 LEU A CA 1
ATOM 633 C C . LEU A 1 84 ? -2.717 17.055 15.748 1.00 92.25 84 LEU A C 1
ATOM 635 O O . LEU A 1 84 ? -2.542 17.869 14.842 1.00 92.25 84 LEU A O 1
ATOM 639 N N . TRP A 1 85 ? -2.918 17.413 17.009 1.00 94.38 85 TRP A N 1
ATOM 640 C CA . TRP A 1 85 ? -2.995 18.800 17.448 1.00 94.38 85 TRP A CA 1
ATOM 641 C C . TRP A 1 85 ? -2.184 19.016 18.715 1.00 94.38 85 TRP A C 1
ATOM 643 O O . TRP A 1 85 ? -2.012 18.110 19.527 1.00 94.38 85 TRP A O 1
ATOM 653 N N . VAL A 1 86 ? -1.747 20.252 18.897 1.00 93.50 86 VAL A N 1
ATOM 654 C CA . VAL A 1 86 ? -1.233 20.771 20.158 1.00 93.50 86 VAL A CA 1
ATOM 655 C C . VAL A 1 86 ? -2.076 21.977 20.525 1.00 93.50 86 VAL A C 1
ATOM 657 O O . VAL A 1 86 ? -2.346 22.824 19.675 1.00 93.50 86 VAL A O 1
ATOM 660 N N . ILE A 1 87 ? -2.530 22.041 21.771 1.00 93.75 87 ILE A N 1
ATOM 661 C CA . ILE A 1 87 ? -3.275 23.185 22.293 1.00 93.75 87 ILE A CA 1
ATOM 662 C C . ILE A 1 87 ? -2.595 23.717 23.540 1.00 93.75 87 ILE A C 1
ATOM 664 O O . ILE A 1 87 ? -2.018 22.949 24.303 1.00 93.75 87 ILE A O 1
ATOM 668 N N . SER A 1 88 ? -2.678 25.022 23.763 1.00 91.81 88 SER A N 1
ATOM 669 C CA . SER A 1 88 ? -2.168 25.643 24.975 1.00 91.81 88 SER A CA 1
ATOM 670 C C . SER A 1 88 ? -3.184 26.613 25.573 1.00 91.81 88 SER A C 1
ATOM 672 O O . SER A 1 88 ? -3.686 27.486 24.858 1.00 91.81 88 SER A O 1
ATOM 674 N N . PRO A 1 89 ? -3.487 26.494 26.880 1.00 89.94 89 PRO A N 1
ATOM 675 C CA . PRO A 1 89 ? -4.266 27.493 27.603 1.00 89.94 89 PRO A CA 1
ATOM 676 C C . PRO A 1 89 ? -3.450 28.762 27.915 1.00 89.94 89 PRO A C 1
ATOM 678 O O . PRO A 1 89 ? -4.023 29.727 28.419 1.00 89.94 89 PRO A O 1
ATOM 681 N N . ASN A 1 90 ? -2.134 28.776 27.651 1.00 87.19 90 ASN A N 1
ATOM 682 C CA . ASN A 1 90 ? -1.289 29.948 27.855 1.00 87.19 90 ASN A CA 1
ATOM 683 C C . ASN A 1 90 ? -1.353 30.878 26.622 1.00 87.19 90 ASN A C 1
ATOM 685 O O . ASN A 1 90 ? -0.882 30.489 25.551 1.00 87.19 90 ASN A O 1
ATOM 689 N N . PRO A 1 91 ? -1.884 32.110 26.750 1.00 83.00 91 PRO A N 1
ATOM 690 C CA . PRO A 1 91 ? -1.977 33.049 25.634 1.00 83.00 91 PRO A CA 1
ATOM 691 C C . PRO A 1 91 ? -0.620 33.570 25.143 1.00 83.00 91 PRO A C 1
ATOM 693 O O . PRO A 1 91 ? -0.571 34.131 24.052 1.00 83.00 91 PRO A O 1
ATOM 696 N N . GLU A 1 92 ? 0.452 33.415 25.925 1.00 85.12 92 GLU A N 1
ATOM 697 C CA . GLU A 1 92 ? 1.807 33.853 25.559 1.00 85.12 92 GLU A CA 1
ATOM 698 C C . GLU A 1 92 ? 2.498 32.896 24.578 1.00 85.12 92 GLU A C 1
ATOM 700 O O . GLU A 1 92 ? 3.479 33.272 23.941 1.00 85.12 92 GLU A O 1
ATOM 705 N N . ILE A 1 93 ? 1.989 31.668 24.431 1.00 84.31 93 ILE A N 1
ATOM 706 C CA . ILE A 1 93 ? 2.548 30.689 23.497 1.00 84.31 93 ILE A CA 1
ATOM 707 C C . ILE A 1 93 ? 2.076 31.008 22.076 1.00 84.31 93 ILE A C 1
ATOM 709 O O . ILE A 1 93 ? 0.894 30.903 21.765 1.00 84.31 93 ILE A O 1
ATOM 713 N N . ASP A 1 94 ? 3.015 31.337 21.190 1.00 82.75 94 ASP A N 1
ATOM 714 C CA . ASP A 1 94 ? 2.775 31.440 19.750 1.00 82.75 94 ASP A CA 1
ATOM 715 C C . ASP A 1 94 ? 3.474 30.295 19.013 1.00 82.75 94 ASP A C 1
ATOM 717 O O . ASP A 1 94 ? 4.694 30.147 19.042 1.00 82.75 94 ASP A O 1
ATOM 721 N N . PHE A 1 95 ? 2.696 29.509 18.275 1.00 88.31 95 PHE A N 1
ATOM 722 C CA . PHE A 1 95 ? 3.193 28.423 17.434 1.00 88.31 95 PHE A CA 1
ATOM 723 C C . PHE A 1 95 ? 3.794 28.924 16.101 1.00 88.31 95 PHE A C 1
ATOM 725 O O . PHE A 1 95 ? 3.667 28.264 15.076 1.00 88.31 95 PHE A O 1
ATOM 732 N N . SER A 1 96 ? 4.404 30.115 16.046 1.00 83.69 96 SER A N 1
ATOM 733 C CA . SER A 1 96 ? 5.058 30.657 14.832 1.00 83.69 96 SER A CA 1
ATOM 734 C C . SER A 1 96 ? 6.309 29.905 14.422 1.00 83.69 96 SER A C 1
ATOM 736 O O . SER A 1 96 ? 6.550 29.768 13.227 1.00 83.69 96 SER A O 1
ATOM 738 N N . ALA A 1 97 ? 7.058 29.377 15.385 1.00 82.00 97 ALA A N 1
ATOM 739 C CA . ALA A 1 97 ? 8.213 28.533 15.110 1.00 82.00 97 ALA A CA 1
ATOM 740 C C . ALA A 1 97 ? 7.831 27.094 14.708 1.00 82.00 97 ALA A C 1
ATOM 742 O O . ALA A 1 97 ? 8.702 26.333 14.290 1.00 82.00 97 ALA A O 1
ATOM 743 N N . ALA A 1 98 ? 6.556 26.707 14.849 1.00 85.94 98 ALA A N 1
ATOM 744 C CA . ALA A 1 98 ? 6.108 25.339 14.638 1.00 85.94 98 ALA A CA 1
ATOM 745 C C . ALA A 1 98 ? 6.025 24.984 13.146 1.00 85.94 98 ALA A C 1
ATOM 747 O O . ALA A 1 98 ? 5.321 25.633 12.368 1.00 85.94 98 ALA A O 1
ATOM 748 N N . ASN A 1 99 ? 6.696 23.903 12.760 1.00 81.06 99 ASN A N 1
ATOM 749 C CA . ASN A 1 99 ? 6.738 23.396 11.397 1.00 81.06 99 ASN A CA 1
ATOM 750 C C . ASN A 1 99 ? 6.321 21.916 11.355 1.00 81.06 99 ASN A C 1
ATOM 752 O O . ASN A 1 99 ? 6.863 21.086 12.083 1.00 81.06 99 ASN A O 1
ATOM 756 N N . ASN A 1 100 ? 5.386 21.571 10.465 1.00 82.56 100 ASN A N 1
ATOM 757 C CA . ASN A 1 100 ? 4.896 20.207 10.283 1.00 82.56 100 ASN A CA 1
ATOM 758 C C . ASN A 1 100 ? 5.692 19.383 9.254 1.00 82.56 100 ASN A C 1
ATOM 760 O O . ASN A 1 100 ? 5.428 18.185 9.122 1.00 82.56 100 ASN A O 1
ATOM 764 N N . THR A 1 101 ? 6.643 19.975 8.522 1.00 79.88 101 THR A N 1
ATOM 765 C CA . THR A 1 101 ? 7.436 19.267 7.502 1.00 79.88 101 THR A CA 1
ATOM 766 C C . THR A 1 101 ? 8.598 18.485 8.090 1.00 79.88 101 THR A C 1
ATOM 768 O O . THR A 1 101 ? 9.010 17.493 7.498 1.00 79.88 101 THR A O 1
ATOM 771 N N . LEU A 1 102 ? 9.141 18.932 9.224 1.00 86.69 102 LEU A N 1
ATOM 772 C CA . LEU A 1 102 ? 10.313 18.343 9.861 1.00 86.69 102 LEU A CA 1
ATOM 773 C C . LEU A 1 102 ? 10.010 18.054 11.327 1.00 86.69 102 LEU A C 1
ATOM 775 O O . LEU A 1 102 ? 9.474 18.899 12.039 1.00 86.69 102 LEU A O 1
ATOM 779 N N . TRP A 1 103 ? 10.324 16.839 11.754 1.00 91.69 103 TRP A N 1
ATOM 780 C CA . TRP A 1 103 ? 10.005 16.323 13.073 1.00 91.69 103 TRP A CA 1
ATOM 781 C C . TRP A 1 103 ? 11.273 15.806 13.728 1.00 91.69 103 TRP A C 1
ATOM 783 O O . TRP A 1 103 ? 12.050 15.081 13.110 1.00 91.69 103 TRP A O 1
ATOM 793 N N . THR A 1 104 ? 11.466 16.162 14.988 1.00 88.19 104 THR A N 1
ATOM 794 C CA . THR A 1 104 ? 12.551 15.635 15.809 1.00 88.19 104 THR A CA 1
ATOM 795 C C . THR A 1 104 ? 12.104 14.315 16.420 1.00 88.19 104 THR A C 1
ATOM 797 O O . THR A 1 104 ? 11.056 14.256 17.063 1.00 88.19 104 THR A O 1
ATOM 800 N N . LEU A 1 105 ? 12.899 13.270 16.221 1.00 90.12 105 LEU A N 1
ATOM 801 C CA . LEU A 1 105 ? 12.733 11.948 16.806 1.00 90.12 105 LEU A CA 1
ATOM 802 C C . LEU A 1 105 ? 13.662 11.813 18.017 1.00 90.12 105 LEU A C 1
ATOM 804 O O . LEU A 1 105 ? 14.831 12.198 17.949 1.00 90.12 105 LEU A O 1
ATOM 808 N N . PHE A 1 106 ? 13.156 11.260 19.111 1.00 85.81 106 PHE A N 1
ATOM 809 C CA . PHE A 1 106 ? 13.922 11.045 20.333 1.00 85.81 106 PHE A CA 1
ATOM 810 C C . PHE A 1 106 ? 13.540 9.730 21.009 1.00 85.81 106 PHE A C 1
ATOM 812 O O . PHE A 1 106 ? 12.427 9.221 20.841 1.00 85.81 106 PHE A O 1
ATOM 819 N N . ASP A 1 107 ? 14.475 9.173 21.771 1.00 81.19 107 ASP A N 1
ATOM 820 C CA . ASP A 1 107 ? 14.201 8.042 22.649 1.00 81.19 107 ASP A CA 1
ATOM 821 C C . ASP A 1 107 ? 13.395 8.542 23.854 1.00 81.19 107 ASP A C 1
ATOM 823 O O . ASP A 1 107 ? 13.821 9.436 24.587 1.00 81.19 107 ASP A O 1
ATOM 827 N N . ALA A 1 108 ? 12.195 7.996 24.043 1.00 76.62 108 ALA A N 1
ATOM 828 C CA . ALA A 1 108 ? 11.268 8.446 25.074 1.00 76.62 108 ALA A CA 1
ATOM 829 C C . ALA A 1 108 ? 11.747 8.098 26.491 1.00 76.62 108 ALA A C 1
ATOM 831 O O . ALA A 1 108 ? 11.274 8.699 27.454 1.00 76.62 108 ALA A O 1
ATOM 832 N N . SER A 1 109 ? 12.660 7.130 26.630 1.00 71.81 109 SER A N 1
ATOM 833 C CA . SER A 1 109 ? 13.175 6.688 27.926 1.00 71.81 109 SER A CA 1
ATOM 834 C C . SER A 1 109 ? 14.426 7.451 28.351 1.00 71.81 109 SER A C 1
ATOM 836 O O . SER A 1 109 ? 14.564 7.791 29.524 1.00 71.81 109 SER A O 1
ATOM 838 N N . THR A 1 110 ? 15.323 7.749 27.407 1.00 74.94 110 THR A N 1
ATOM 839 C CA . THR A 1 110 ? 16.601 8.417 27.695 1.00 74.94 110 THR A CA 1
ATOM 840 C C . THR A 1 110 ? 16.589 9.912 27.381 1.00 74.94 110 THR A C 1
ATOM 842 O O . THR A 1 110 ? 17.472 10.634 27.841 1.00 74.94 110 THR A O 1
ATOM 845 N N . GLY A 1 111 ? 15.618 10.390 26.595 1.00 71.25 111 GLY A N 1
ATOM 846 C CA . GLY A 1 111 ? 15.599 11.755 26.065 1.00 71.25 111 GLY A CA 1
ATOM 847 C C . GLY A 1 111 ? 16.655 12.004 24.983 1.00 71.25 111 GLY A C 1
ATOM 848 O O . GLY A 1 111 ? 16.859 13.148 24.579 1.00 71.25 111 GLY A O 1
ATOM 849 N N . GLU A 1 112 ? 17.340 10.955 24.516 1.00 79.44 112 GLU A N 1
ATOM 850 C CA . GLU A 1 112 ? 18.354 11.048 23.469 1.00 79.44 112 GLU A CA 1
ATOM 851 C C . GLU A 1 112 ? 17.724 11.575 22.177 1.00 79.44 112 GLU A C 1
ATOM 853 O O . GLU A 1 112 ? 16.768 10.996 21.656 1.00 79.44 112 GLU A O 1
ATOM 858 N N . ASN A 1 113 ? 18.271 12.670 21.644 1.00 83.50 113 ASN A N 1
ATOM 859 C CA . ASN A 1 113 ? 17.881 13.174 20.335 1.00 83.50 113 ASN A CA 1
ATOM 860 C C . ASN A 1 113 ? 18.482 12.271 19.256 1.00 83.50 113 ASN A C 1
ATOM 862 O O . ASN A 1 113 ? 19.700 12.186 19.119 1.00 83.50 113 ASN A O 1
ATOM 866 N N . ILE A 1 114 ? 17.613 11.610 18.500 1.00 83.88 114 ILE A N 1
ATOM 867 C CA . ILE A 1 114 ? 18.009 10.652 17.471 1.00 83.88 114 ILE A CA 1
ATOM 868 C C . ILE A 1 114 ? 18.259 11.370 16.141 1.00 83.88 114 ILE A C 1
ATOM 870 O O . ILE A 1 114 ? 19.189 11.033 15.413 1.00 83.88 114 ILE A O 1
ATOM 874 N N . GLY A 1 115 ? 17.430 12.359 15.809 1.00 84.06 115 GLY A N 1
ATOM 875 C CA . GLY A 1 115 ? 17.589 13.140 14.588 1.00 84.06 115 GLY A CA 1
ATOM 876 C C . GLY A 1 115 ? 16.307 13.816 14.126 1.00 84.06 115 GLY A C 1
ATOM 877 O O . GLY A 1 115 ? 15.262 13.735 14.772 1.00 84.06 115 GLY A O 1
ATOM 878 N N . GLN A 1 116 ? 16.391 14.488 12.981 1.00 87.94 116 GLN A N 1
ATOM 879 C CA . GLN A 1 116 ? 15.270 15.192 12.364 1.00 87.94 116 GLN A CA 1
ATOM 880 C C . GLN A 1 116 ? 14.891 14.546 11.037 1.00 87.94 116 GLN A C 1
ATOM 882 O O . GLN A 1 116 ? 15.740 14.335 10.174 1.00 87.94 116 GLN A O 1
ATOM 887 N N . TYR A 1 117 ? 13.603 14.263 10.869 1.00 87.75 117 TYR A N 1
ATOM 888 C CA . TYR A 1 117 ? 13.073 13.557 9.710 1.00 87.75 117 TYR A CA 1
ATOM 889 C C . TYR A 1 117 ? 11.739 14.157 9.269 1.00 87.75 117 TYR A C 1
ATOM 891 O O . TYR A 1 117 ? 10.979 14.664 10.096 1.00 87.75 117 TYR A O 1
ATOM 899 N N . PRO A 1 118 ? 11.398 14.073 7.976 1.00 86.75 118 PRO A N 1
ATOM 900 C CA . PRO A 1 118 ? 10.029 14.283 7.536 1.00 86.75 118 PRO A CA 1
ATOM 901 C C . PRO A 1 118 ? 9.054 13.350 8.264 1.00 86.75 118 PRO A C 1
ATOM 903 O O . PRO A 1 118 ? 9.397 12.206 8.569 1.00 86.75 118 PRO A O 1
ATOM 906 N N . SER A 1 119 ? 7.821 13.806 8.504 1.00 82.88 119 SER A N 1
ATOM 907 C CA . SER A 1 119 ? 6.805 13.037 9.248 1.00 82.88 119 SER A CA 1
ATOM 908 C C . SER A 1 119 ? 6.586 11.625 8.686 1.00 82.88 119 SER A C 1
ATOM 910 O O . SER A 1 119 ? 6.502 10.657 9.437 1.00 82.88 119 SER A O 1
ATOM 912 N N . ASN A 1 120 ? 6.596 11.487 7.358 1.00 80.25 120 ASN A N 1
ATOM 913 C CA . ASN A 1 120 ? 6.448 10.215 6.644 1.00 80.25 120 ASN A CA 1
ATOM 914 C C . ASN A 1 120 ? 7.700 9.313 6.656 1.00 80.25 120 ASN A C 1
ATOM 916 O O . ASN A 1 120 ? 7.660 8.190 6.147 1.00 80.25 120 ASN A O 1
ATOM 920 N N . GLN A 1 121 ? 8.823 9.792 7.193 1.00 84.56 121 GLN A N 1
ATOM 921 C CA . GLN A 1 121 ? 10.075 9.044 7.308 1.00 84.56 121 GLN A CA 1
ATOM 922 C C . GLN A 1 121 ? 10.388 8.613 8.743 1.00 84.56 121 GLN A C 1
ATOM 924 O O . GLN A 1 121 ? 11.217 7.725 8.908 1.00 84.56 121 GLN A O 1
ATOM 929 N N . LEU A 1 122 ? 9.705 9.157 9.757 1.00 83.00 122 LEU A N 1
ATOM 930 C CA . LEU A 1 122 ? 9.952 8.846 11.173 1.00 83.00 122 LEU A CA 1
ATOM 931 C C . LEU A 1 122 ? 9.910 7.340 11.479 1.00 83.00 122 LEU A C 1
ATOM 933 O O . LEU A 1 122 ? 10.803 6.820 12.143 1.00 83.00 122 LEU A O 1
ATOM 937 N N . LEU A 1 123 ? 8.911 6.624 10.948 1.00 84.25 123 LEU A N 1
ATOM 938 C CA . LEU A 1 123 ? 8.787 5.172 11.139 1.00 84.25 123 LEU A CA 1
ATOM 939 C C . LEU A 1 123 ? 9.927 4.397 10.457 1.00 84.25 123 LEU A C 1
ATOM 941 O O . LEU A 1 123 ? 10.460 3.451 11.032 1.00 84.25 123 LEU A O 1
ATOM 945 N N . ASN A 1 124 ? 10.345 4.826 9.261 1.00 80.50 124 ASN A N 1
ATOM 946 C CA . ASN A 1 124 ? 11.464 4.198 8.552 1.00 80.50 124 ASN A CA 1
ATOM 947 C C . ASN A 1 124 ? 12.793 4.465 9.272 1.00 80.50 124 ASN A C 1
ATOM 949 O O . ASN A 1 124 ? 13.626 3.569 9.358 1.00 80.50 124 ASN A O 1
ATOM 953 N N . ALA A 1 125 ? 12.981 5.676 9.804 1.00 78.94 125 ALA A N 1
ATOM 954 C CA . ALA A 1 125 ? 14.163 6.047 10.571 1.00 78.94 125 ALA A CA 1
ATOM 955 C C . ALA A 1 125 ? 14.291 5.175 11.830 1.00 78.94 125 ALA A C 1
ATOM 957 O O . ALA A 1 125 ? 15.340 4.574 12.055 1.00 78.94 125 ALA A O 1
ATOM 958 N N . ALA A 1 126 ? 13.204 5.021 12.595 1.00 78.25 126 ALA A N 1
ATOM 959 C CA . ALA A 1 126 ? 13.155 4.123 13.750 1.00 78.25 126 ALA A CA 1
ATOM 960 C C . ALA A 1 126 ? 13.550 2.681 13.383 1.00 78.25 126 ALA A C 1
ATOM 962 O O . ALA A 1 126 ? 14.401 2.075 14.039 1.00 78.25 126 ALA A O 1
ATOM 963 N N . GLN A 1 127 ? 12.990 2.164 12.284 1.00 79.69 127 GLN A N 1
ATOM 964 C CA . GLN A 1 127 ? 13.267 0.814 11.797 1.00 79.69 127 GLN A CA 1
ATOM 965 C C . GLN A 1 127 ? 14.729 0.625 11.366 1.00 79.69 127 GLN A C 1
ATOM 967 O O . GLN A 1 127 ? 15.337 -0.382 11.721 1.00 79.69 127 GLN A O 1
ATOM 972 N N . GLN A 1 128 ? 15.311 1.577 10.628 1.00 77.94 128 GLN A N 1
ATOM 973 C CA . GLN A 1 128 ? 16.713 1.514 10.185 1.00 77.94 128 GLN A CA 1
ATOM 974 C C . GLN A 1 128 ? 17.698 1.481 11.356 1.00 77.94 128 GLN A C 1
ATOM 976 O O . GLN A 1 128 ? 18.760 0.875 11.252 1.00 77.94 128 GLN A O 1
ATOM 981 N N . MET A 1 129 ? 17.331 2.099 12.477 1.00 78.75 129 MET A N 1
ATOM 982 C CA . MET A 1 129 ? 18.132 2.123 13.699 1.00 78.75 129 MET A CA 1
ATOM 983 C C . MET A 1 129 ? 17.861 0.930 14.627 1.00 78.75 129 MET A C 1
ATOM 985 O O . MET A 1 129 ? 18.456 0.851 15.699 1.00 78.75 129 MET A O 1
ATOM 989 N N . GLY A 1 130 ? 16.961 0.012 14.249 1.00 77.19 130 GLY A N 1
ATOM 990 C CA . GLY A 1 130 ? 16.591 -1.146 15.069 1.00 77.19 130 GLY A CA 1
ATOM 991 C C . GLY A 1 130 ? 15.887 -0.778 16.380 1.00 77.19 130 GLY A C 1
ATOM 992 O O . GLY A 1 130 ? 15.897 -1.568 17.322 1.00 77.19 130 GLY A O 1
ATOM 993 N N . ARG A 1 131 ? 15.300 0.422 16.466 1.00 75.75 131 ARG A N 1
ATOM 994 C CA . ARG A 1 131 ? 14.606 0.923 17.660 1.00 75.75 131 ARG A CA 1
ATOM 995 C C . ARG A 1 131 ? 13.109 0.626 17.542 1.00 75.75 131 ARG A C 1
ATOM 997 O O . ARG A 1 131 ? 12.501 0.867 16.499 1.00 75.75 131 ARG A O 1
ATOM 1004 N N . ALA A 1 132 ? 12.509 0.117 18.614 1.00 73.00 132 ALA A N 1
ATOM 1005 C CA . ALA A 1 132 ? 11.078 -0.168 18.659 1.00 73.00 132 ALA A CA 1
ATOM 1006 C C . ALA A 1 132 ? 10.267 1.148 18.706 1.00 73.00 132 ALA A C 1
ATOM 1008 O O . ALA A 1 132 ? 10.572 2.002 19.538 1.00 73.00 132 ALA A O 1
ATOM 1009 N N . PRO A 1 133 ? 9.237 1.356 17.863 1.00 80.69 133 PRO A N 1
ATOM 1010 C CA . PRO A 1 133 ? 8.467 2.604 17.851 1.00 80.69 133 PRO A CA 1
ATOM 1011 C C . PRO A 1 133 ? 7.827 2.978 19.196 1.00 80.69 133 PRO A C 1
ATOM 1013 O O . PRO A 1 133 ? 7.597 4.151 19.465 1.00 80.69 133 PRO A O 1
ATOM 1016 N N . GLU A 1 134 ? 7.541 2.004 20.057 1.00 81.50 134 GLU A N 1
ATOM 1017 C CA . GLU A 1 134 ? 6.947 2.213 21.380 1.00 81.50 134 GLU A CA 1
ATOM 1018 C C . GLU A 1 134 ? 7.895 2.944 22.334 1.00 81.50 134 GLU A C 1
ATOM 1020 O O . GLU A 1 134 ? 7.432 3.664 23.220 1.00 81.50 134 GLU A O 1
ATOM 1025 N N . THR A 1 135 ? 9.209 2.785 22.142 1.00 78.25 135 THR A N 1
ATOM 1026 C CA . THR A 1 135 ? 10.243 3.444 22.952 1.00 78.25 135 THR A CA 1
ATOM 1027 C C . THR A 1 135 ? 10.603 4.825 22.417 1.00 78.25 135 THR A C 1
ATOM 1029 O O . THR A 1 135 ? 11.482 5.480 22.967 1.00 78.25 135 THR A O 1
ATOM 1032 N N . LEU A 1 136 ? 9.960 5.272 21.337 1.00 83.31 136 LEU A N 1
ATOM 1033 C CA . LEU A 1 136 ? 10.283 6.516 20.659 1.00 83.31 136 LEU A CA 1
ATOM 1034 C C . LEU A 1 136 ? 9.141 7.517 20.767 1.00 83.31 136 LEU A C 1
ATOM 1036 O O . LEU A 1 136 ? 7.956 7.177 20.762 1.00 83.31 136 LEU A O 1
ATOM 1040 N N . ALA A 1 137 ? 9.516 8.785 20.800 1.00 85.44 137 ALA A N 1
ATOM 1041 C CA . ALA A 1 137 ? 8.592 9.891 20.689 1.00 85.44 137 ALA A CA 1
ATOM 1042 C C . ALA A 1 137 ? 9.106 10.893 19.658 1.00 85.44 137 ALA A C 1
ATOM 1044 O O . ALA A 1 137 ? 10.282 10.915 19.290 1.00 85.44 137 ALA A O 1
ATOM 1045 N N . CYS A 1 138 ? 8.186 11.674 19.112 1.00 89.81 138 CYS A N 1
ATOM 1046 C CA . CYS A 1 138 ? 8.493 12.624 18.062 1.00 89.81 138 CYS A CA 1
ATOM 1047 C C . CYS A 1 138 ? 7.710 13.916 18.243 1.00 89.81 138 CYS A C 1
ATOM 1049 O O . CYS A 1 138 ? 6.557 13.916 18.676 1.00 89.81 138 CYS A O 1
ATOM 1051 N N . THR A 1 139 ? 8.347 15.028 17.907 1.00 88.62 139 THR A N 1
ATOM 1052 C CA . THR A 1 139 ? 7.757 16.362 18.001 1.00 88.62 139 THR A CA 1
ATOM 1053 C C . THR A 1 139 ? 7.961 17.103 16.682 1.00 88.62 139 THR A C 1
ATOM 1055 O O . THR A 1 139 ? 9.067 17.050 16.131 1.00 88.62 139 THR A O 1
ATOM 1058 N N . PRO A 1 140 ? 6.937 17.782 16.137 1.00 88.56 140 PRO A N 1
ATOM 1059 C CA . PRO A 1 140 ? 7.146 18.763 15.081 1.00 88.56 140 PRO A CA 1
ATOM 1060 C C . PRO A 1 140 ? 8.200 19.784 15.511 1.00 88.56 140 PRO A C 1
ATOM 1062 O O . PRO A 1 140 ? 8.256 20.196 16.672 1.00 88.56 140 PRO A O 1
ATOM 1065 N N . GLN A 1 141 ? 9.045 20.209 14.578 1.00 85.88 141 GLN A N 1
ATOM 1066 C CA . GLN A 1 141 ? 10.046 21.225 14.870 1.00 85.88 141 GLN A CA 1
ATOM 1067 C C . GLN A 1 141 ? 9.365 22.492 15.406 1.00 85.88 141 GLN A C 1
ATOM 1069 O O . GLN A 1 141 ?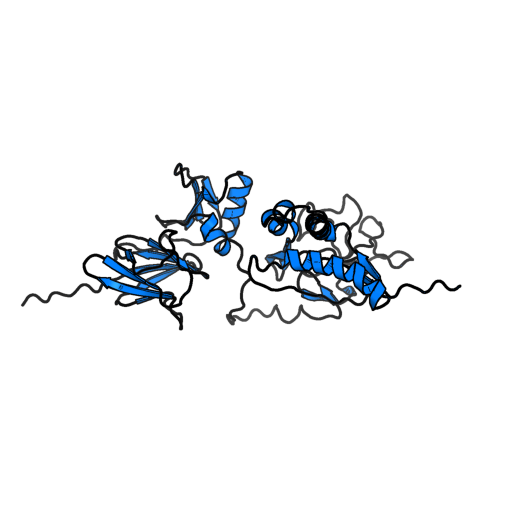 8.368 22.943 14.850 1.00 85.88 141 GLN A O 1
ATOM 1074 N N . GLY A 1 142 ? 9.900 23.057 16.491 1.00 79.31 142 GLY A N 1
ATOM 1075 C CA . GLY A 1 142 ? 9.350 24.253 17.135 1.00 79.31 142 GLY A CA 1
ATOM 1076 C C . GLY A 1 142 ? 8.241 23.989 18.158 1.00 79.31 142 GLY A C 1
ATOM 1077 O O . GLY A 1 142 ? 7.730 24.948 18.729 1.00 79.31 142 GLY A O 1
ATOM 1078 N N . LEU A 1 143 ? 7.883 22.724 18.417 1.00 84.88 143 LEU A N 1
ATOM 1079 C CA . LEU A 1 143 ? 7.007 22.340 19.526 1.00 84.88 143 LEU A CA 1
ATOM 1080 C C . LEU A 1 143 ? 7.794 21.657 20.650 1.00 84.88 143 LEU A C 1
ATOM 1082 O O . LEU A 1 143 ? 8.661 20.817 20.405 1.00 84.88 143 LEU A O 1
ATOM 1086 N N . GLU A 1 144 ? 7.442 21.990 21.890 1.00 81.00 144 GLU A N 1
ATOM 1087 C CA . GLU A 1 144 ? 8.054 21.430 23.107 1.00 81.00 144 GLU A CA 1
ATOM 1088 C C . GLU A 1 144 ? 7.395 20.122 23.564 1.00 81.00 144 GLU A C 1
ATOM 1090 O O . GLU A 1 144 ? 7.970 19.369 24.345 1.00 81.00 144 GLU A O 1
ATOM 1095 N N . VAL A 1 145 ? 6.192 19.835 23.061 1.00 84.62 145 VAL A N 1
ATOM 1096 C CA . VAL A 1 145 ? 5.446 18.609 23.355 1.00 84.62 145 VAL A CA 1
ATOM 1097 C C . VAL A 1 145 ? 5.314 17.758 22.102 1.00 84.62 145 VAL A C 1
ATOM 1099 O O . VAL A 1 145 ? 5.136 18.275 20.999 1.00 84.62 145 VAL A O 1
ATOM 1102 N N . GLY A 1 146 ? 5.378 16.444 22.282 1.00 87.62 146 GLY A N 1
ATOM 1103 C CA . GLY A 1 146 ? 5.388 15.482 21.190 1.00 87.62 146 GLY A CA 1
ATOM 1104 C C . GLY A 1 146 ? 4.490 14.281 21.446 1.00 87.62 146 GLY A C 1
ATOM 1105 O O . GLY A 1 146 ? 3.823 14.162 22.471 1.00 87.62 146 GLY A O 1
ATOM 1106 N N . PHE A 1 147 ? 4.492 13.374 20.484 1.00 91.12 147 PHE A N 1
ATOM 1107 C CA . PHE A 1 147 ? 3.645 12.197 20.448 1.00 91.12 147 PHE A CA 1
ATOM 1108 C C . PHE A 1 147 ? 4.495 10.936 20.549 1.00 91.12 147 PHE A C 1
ATOM 1110 O O . PHE A 1 147 ? 5.597 10.880 19.999 1.00 91.12 147 PHE A O 1
ATOM 1117 N N . ASN A 1 148 ? 3.966 9.895 21.190 1.00 88.31 148 ASN A N 1
ATOM 1118 C CA . ASN A 1 148 ? 4.571 8.572 21.107 1.00 88.31 148 ASN A CA 1
ATOM 1119 C C . ASN A 1 148 ? 4.470 8.048 19.664 1.00 88.31 148 ASN A C 1
ATOM 1121 O O . ASN A 1 148 ? 3.398 8.100 19.053 1.00 88.31 148 ASN A O 1
ATOM 1125 N N . LEU A 1 149 ? 5.584 7.554 19.120 1.00 87.06 149 LEU A N 1
ATOM 1126 C CA . LEU A 1 149 ? 5.681 7.218 17.704 1.00 87.06 149 LEU A CA 1
ATOM 1127 C C . LEU A 1 149 ? 4.746 6.063 17.318 1.00 87.06 149 LEU A C 1
ATOM 1129 O O . LEU A 1 149 ? 4.104 6.137 16.269 1.00 87.06 149 LEU A O 1
ATOM 1133 N N . SER A 1 150 ? 4.614 5.029 18.157 1.00 83.50 150 SER A N 1
ATOM 1134 C CA . SER A 1 150 ? 3.714 3.902 17.872 1.00 83.50 150 SER A CA 1
ATOM 1135 C C . SER A 1 150 ? 2.241 4.321 17.920 1.00 83.50 150 SER A C 1
ATOM 1137 O O . SER A 1 150 ? 1.449 3.898 17.076 1.00 83.50 150 SER A O 1
ATOM 1139 N N . GLN A 1 151 ? 1.875 5.221 18.841 1.00 82.81 151 GLN A N 1
ATOM 1140 C CA . GLN A 1 151 ? 0.504 5.725 18.966 1.00 82.81 151 GLN A CA 1
ATOM 1141 C C . GLN A 1 151 ? 0.057 6.534 17.747 1.00 82.81 151 GLN A C 1
ATOM 1143 O O . GLN A 1 151 ? -1.111 6.460 17.358 1.00 82.81 151 GLN A O 1
ATOM 1148 N N . ILE A 1 152 ? 0.972 7.287 17.131 1.00 86.69 152 ILE A N 1
ATOM 1149 C CA . ILE A 1 152 ? 0.663 8.105 15.954 1.00 86.69 152 ILE A CA 1
ATOM 1150 C C . ILE A 1 152 ? 1.109 7.481 14.630 1.00 86.69 152 ILE A C 1
ATOM 1152 O O . ILE A 1 152 ? 1.003 8.126 13.588 1.00 86.69 152 ILE A O 1
ATOM 1156 N N . ALA A 1 153 ? 1.542 6.219 14.625 1.00 83.50 153 ALA A N 1
ATOM 1157 C CA . ALA A 1 153 ? 2.022 5.539 13.424 1.00 83.50 153 ALA A CA 1
ATOM 1158 C C . ALA A 1 153 ? 1.007 5.581 12.263 1.00 83.50 153 ALA A C 1
ATOM 1160 O O . ALA A 1 153 ? 1.393 5.768 11.109 1.00 83.50 153 ALA A O 1
ATOM 1161 N N . SER A 1 154 ? -0.296 5.502 12.552 1.00 79.50 154 SER A N 1
ATOM 1162 C CA . SER A 1 154 ? -1.374 5.619 11.554 1.00 79.50 154 SER A CA 1
ATOM 1163 C C . SER A 1 154 ? -1.520 7.020 10.943 1.00 79.50 154 SER A C 1
ATOM 1165 O O . SER A 1 154 ? -2.051 7.152 9.843 1.00 79.50 154 SER A O 1
ATOM 1167 N N . HIS A 1 155 ? -1.053 8.062 11.634 1.00 78.75 155 HIS A N 1
ATOM 1168 C CA . HIS A 1 155 ? -1.036 9.446 11.149 1.00 78.75 155 HIS A CA 1
ATOM 1169 C C . HIS A 1 155 ? 0.203 9.768 10.318 1.00 78.75 155 HIS A C 1
ATOM 1171 O O . HIS A 1 155 ? 0.152 10.653 9.467 1.00 78.75 155 HIS A O 1
ATOM 1177 N N . LEU A 1 156 ? 1.311 9.088 10.617 1.00 76.56 156 LEU A N 1
ATOM 1178 C CA . LEU A 1 156 ? 2.609 9.258 9.963 1.00 76.56 156 LEU A CA 1
ATOM 1179 C C . LEU A 1 156 ? 2.763 8.355 8.741 1.00 76.56 156 LEU A C 1
ATOM 1181 O O . LEU A 1 156 ? 3.492 8.676 7.802 1.00 76.56 156 LEU A O 1
ATOM 1185 N N . SER A 1 157 ? 2.047 7.233 8.742 1.00 60.84 157 SER A N 1
ATOM 1186 C CA . SER A 1 157 ? 1.807 6.458 7.536 1.00 60.84 157 SER A CA 1
ATOM 1187 C C . SER A 1 157 ? 1.097 7.367 6.534 1.00 60.84 157 SER A C 1
ATOM 1189 O O . SER A 1 157 ? 0.156 8.062 6.929 1.00 60.84 157 SER A O 1
ATOM 1191 N N . PRO A 1 158 ? 1.524 7.409 5.259 1.00 47.19 158 PRO A N 1
ATOM 1192 C CA . PRO A 1 158 ? 0.820 8.191 4.260 1.00 47.19 158 PRO A CA 1
ATOM 1193 C C . PRO A 1 158 ? -0.646 7.778 4.294 1.00 47.19 158 PRO A C 1
ATOM 1195 O O . PRO A 1 158 ? -0.969 6.618 4.035 1.00 47.19 158 PRO A O 1
ATOM 1198 N N . ARG A 1 159 ? -1.520 8.714 4.678 1.00 39.66 159 ARG A N 1
ATOM 1199 C CA . ARG A 1 159 ? -2.957 8.492 4.601 1.00 39.66 159 ARG A CA 1
ATOM 1200 C C . ARG A 1 159 ? -3.277 8.079 3.180 1.00 39.66 159 ARG A C 1
ATOM 1202 O O . ARG A 1 159 ? -2.907 8.777 2.238 1.00 39.66 159 ARG A O 1
ATOM 1209 N N . GLU A 1 160 ? -3.992 6.971 3.037 1.00 37.31 160 GLU A N 1
ATOM 1210 C CA . GLU A 1 160 ? -4.846 6.786 1.875 1.00 37.31 160 GLU A CA 1
ATOM 1211 C C . GLU A 1 160 ? -5.767 8.013 1.846 1.00 37.31 160 GLU A C 1
ATOM 1213 O O . GLU A 1 160 ? -6.647 8.159 2.692 1.00 37.31 160 GLU A O 1
ATOM 1218 N N . GLU A 1 161 ? -5.464 8.975 0.972 1.00 31.97 161 GLU A N 1
ATOM 1219 C CA . GLU A 1 161 ? -6.240 10.200 0.824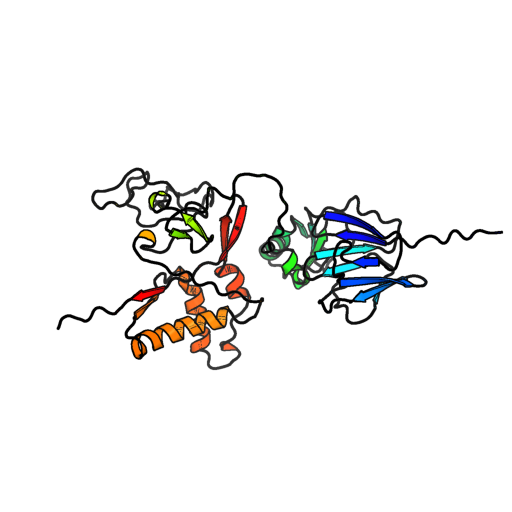 1.00 31.97 161 GLU A CA 1
ATOM 1220 C C . GLU A 1 161 ? -7.674 9.811 0.444 1.00 31.97 161 GLU A C 1
ATOM 1222 O O . GLU A 1 161 ? -7.989 9.500 -0.705 1.00 31.97 161 GLU A O 1
ATOM 1227 N N . SER A 1 162 ? -8.569 9.834 1.430 1.00 29.52 162 SER A N 1
ATOM 1228 C CA . SER A 1 162 ? -9.991 10.011 1.199 1.00 29.52 162 SER A CA 1
ATOM 1229 C C . SER A 1 162 ? -10.170 11.374 0.534 1.00 29.52 162 SER A C 1
ATOM 1231 O O . SER A 1 162 ? -10.012 12.412 1.175 1.00 29.52 162 SER A O 1
ATOM 1233 N N . PHE A 1 163 ? -10.441 11.332 -0.768 1.00 33.91 163 PHE A N 1
ATOM 1234 C CA . PHE A 1 163 ? -10.756 12.449 -1.648 1.00 33.91 163 PHE A CA 1
ATOM 1235 C C . PHE A 1 163 ? -11.630 13.512 -0.966 1.00 33.91 163 PHE A C 1
ATOM 1237 O O . PHE A 1 163 ? -12.837 13.333 -0.809 1.00 33.91 163 PHE A O 1
ATOM 1244 N N . THR A 1 164 ? -11.046 14.664 -0.649 1.00 28.08 164 THR A N 1
ATOM 1245 C CA . THR A 1 164 ? -11.782 15.927 -0.569 1.00 28.08 164 THR A CA 1
ATOM 1246 C C . THR A 1 164 ? -11.332 16.798 -1.729 1.00 28.08 164 THR A C 1
ATOM 1248 O O . THR A 1 164 ? -10.160 17.126 -1.898 1.00 28.08 164 THR A O 1
ATOM 1251 N N . SER A 1 165 ? -12.290 17.107 -2.601 1.00 36.44 165 SER A N 1
ATOM 1252 C CA . SER A 1 165 ? -12.087 17.902 -3.802 1.00 36.44 165 SER A CA 1
ATOM 1253 C C . SER A 1 165 ? -11.662 19.324 -3.437 1.00 36.44 165 SER A C 1
ATOM 1255 O O . SER A 1 165 ? -12.507 20.181 -3.175 1.00 36.44 165 SER A O 1
ATOM 1257 N N . VAL A 1 166 ? -10.364 19.607 -3.479 1.00 29.94 166 VAL A N 1
ATOM 1258 C CA . VAL A 1 166 ? -9.889 20.978 -3.654 1.00 29.94 166 VAL A CA 1
ATOM 1259 C C . VAL A 1 166 ? -9.798 21.215 -5.154 1.00 29.94 166 VAL A C 1
ATOM 1261 O O . VAL A 1 166 ? -8.924 20.689 -5.840 1.00 29.94 166 VAL A O 1
ATOM 1264 N N . LYS A 1 167 ? -10.758 21.978 -5.684 1.00 33.69 167 LYS A N 1
ATOM 1265 C CA . LYS A 1 167 ? -10.688 22.498 -7.048 1.00 33.69 167 LYS A CA 1
ATOM 1266 C C . LYS A 1 167 ? -9.523 23.484 -7.118 1.00 33.69 167 LYS A C 1
ATOM 1268 O O . LYS A 1 167 ? -9.624 24.620 -6.671 1.00 33.69 167 LYS A O 1
ATOM 1273 N N . SER A 1 168 ? -8.422 23.049 -7.707 1.00 27.72 168 SER A N 1
ATOM 1274 C CA . SER A 1 168 ? -7.462 23.924 -8.375 1.00 27.72 168 SER A CA 1
ATOM 1275 C C . SER A 1 168 ? -7.182 23.309 -9.747 1.00 27.72 168 SER A C 1
ATOM 1277 O O . SER A 1 168 ? -7.016 22.089 -9.833 1.00 27.72 168 SER A O 1
ATOM 1279 N N . PRO A 1 169 ? -7.222 24.094 -10.834 1.00 36.44 169 PRO A N 1
ATOM 1280 C CA . PRO A 1 169 ? -7.215 23.552 -12.181 1.00 36.44 169 PRO A CA 1
ATOM 1281 C C . PRO A 1 169 ? -5.791 23.141 -12.552 1.00 36.44 169 PRO A C 1
ATOM 1283 O O . PRO A 1 169 ? -4.990 23.953 -13.002 1.00 36.44 169 PRO A O 1
ATOM 1286 N N . VAL A 1 170 ? -5.481 21.861 -12.368 1.00 33.03 170 VAL A N 1
ATOM 1287 C CA . VAL A 1 170 ? -4.383 21.211 -13.082 1.00 33.03 170 VAL A CA 1
ATOM 1288 C C . VAL A 1 170 ? -5.025 20.239 -14.072 1.00 33.03 170 VAL A C 1
ATOM 1290 O O . VAL A 1 170 ? -5.546 19.202 -13.653 1.00 33.03 170 VAL A O 1
ATOM 1293 N N . PRO A 1 171 ? -5.045 20.546 -15.379 1.00 36.38 171 PRO A N 1
ATOM 1294 C CA . PRO A 1 171 ? -5.580 19.631 -16.373 1.00 36.38 171 PRO A CA 1
ATOM 1295 C C . PRO A 1 171 ? -4.539 18.536 -16.630 1.00 36.38 171 PRO A C 1
ATOM 1297 O O . PRO A 1 171 ? -3.725 18.665 -17.530 1.00 36.38 171 PRO A O 1
ATOM 1300 N N . LEU A 1 172 ? -4.499 17.486 -15.800 1.00 40.41 172 LEU A N 1
ATOM 1301 C CA . LEU A 1 172 ? -3.602 16.329 -16.013 1.00 40.41 172 LEU A CA 1
ATOM 1302 C C . LEU A 1 172 ? -4.182 14.968 -15.578 1.00 40.41 172 LEU A C 1
ATOM 1304 O O . LEU A 1 172 ? -3.520 13.945 -15.759 1.00 40.41 172 LEU A O 1
ATOM 1308 N N . ALA A 1 173 ? -5.399 14.913 -15.024 1.00 42.62 173 ALA A N 1
ATOM 1309 C CA . ALA A 1 173 ? -5.981 13.665 -14.509 1.00 42.62 173 ALA A CA 1
ATOM 1310 C C . ALA A 1 173 ? -6.944 12.955 -15.483 1.00 42.62 173 ALA A C 1
ATOM 1312 O O . ALA A 1 173 ? -7.063 11.732 -15.430 1.00 42.62 173 ALA A O 1
ATOM 1313 N N . GLU A 1 174 ? -7.605 13.678 -16.393 1.00 39.62 174 GLU A N 1
ATOM 1314 C CA . GLU A 1 174 ? -8.638 13.089 -17.265 1.00 39.62 174 GLU A CA 1
ATOM 1315 C C . GLU A 1 174 ? -8.080 12.401 -18.524 1.00 39.62 174 GLU A C 1
ATOM 1317 O O . GLU A 1 174 ? -8.722 11.505 -19.074 1.00 39.62 174 GLU A O 1
ATOM 1322 N N . GLU A 1 175 ? -6.865 12.738 -18.969 1.00 43.59 175 GLU A N 1
ATOM 1323 C CA . GLU A 1 175 ? -6.315 12.174 -20.212 1.00 43.59 175 GLU A CA 1
ATOM 1324 C C . GLU A 1 175 ? -5.709 10.768 -20.056 1.00 43.59 175 GLU A C 1
ATOM 1326 O O . GLU A 1 175 ? -5.681 10.016 -21.027 1.00 43.59 175 GLU A O 1
ATOM 1331 N N . LYS A 1 176 ? -5.276 10.357 -18.853 1.00 54.16 176 LYS A N 1
ATOM 1332 C CA . LYS A 1 176 ? -4.465 9.130 -18.670 1.00 54.16 176 LYS A CA 1
ATOM 1333 C C . LYS A 1 176 ? -5.228 7.859 -18.297 1.00 54.16 176 LYS A C 1
ATOM 1335 O O . LYS A 1 176 ? -4.617 6.798 -18.258 1.00 54.16 176 LYS A O 1
ATOM 1340 N N . ASN A 1 177 ? -6.527 7.933 -18.006 1.00 71.12 177 ASN A N 1
ATOM 1341 C CA . ASN A 1 177 ? -7.311 6.769 -17.568 1.00 71.12 177 ASN A CA 1
ATOM 1342 C C . ASN A 1 177 ? -8.214 6.211 -18.682 1.00 71.12 177 ASN A C 1
ATOM 1344 O O . ASN A 1 177 ? -9.401 5.952 -18.476 1.00 71.12 177 ASN A O 1
ATOM 1348 N N . LYS A 1 178 ? -7.652 6.056 -19.883 1.00 75.31 178 LYS A N 1
ATOM 1349 C CA . LYS A 1 178 ? -8.327 5.506 -21.065 1.00 75.31 178 LYS A CA 1
ATOM 1350 C C . LYS A 1 178 ? -7.617 4.228 -21.515 1.00 75.31 178 LYS A C 1
ATOM 1352 O O . LYS A 1 178 ? -6.416 4.090 -21.318 1.00 75.31 178 LYS A O 1
ATOM 1357 N N . GLY A 1 179 ? -8.366 3.302 -22.106 1.00 85.75 179 GLY A N 1
ATOM 1358 C CA . GLY A 1 179 ? -7.835 2.059 -22.667 1.00 85.75 179 GLY A CA 1
ATOM 1359 C C . GLY A 1 179 ? -8.642 0.817 -22.296 1.00 85.75 179 GLY A C 1
ATOM 1360 O O . GLY A 1 179 ? -9.550 0.882 -21.461 1.00 85.75 179 GLY A O 1
ATOM 1361 N N . SER A 1 180 ? -8.329 -0.300 -22.953 1.00 89.81 180 SER A N 1
ATOM 1362 C CA . SER A 1 180 ? -9.041 -1.577 -22.802 1.00 89.81 180 SER A CA 1
ATOM 1363 C C . SER A 1 180 ? -8.596 -2.401 -21.591 1.00 89.81 180 SER A C 1
ATOM 1365 O O . SER A 1 180 ? -9.372 -3.227 -21.117 1.00 89.81 180 SER A O 1
ATOM 1367 N N . HIS A 1 181 ? -7.393 -2.168 -21.057 1.00 90.44 181 HIS A N 1
ATOM 1368 C CA . HIS A 1 181 ? -6.855 -2.908 -19.910 1.00 90.44 181 HIS A CA 1
ATOM 1369 C C . HIS A 1 181 ? -6.743 -2.009 -18.684 1.00 90.44 181 HIS A C 1
ATOM 1371 O O . HIS A 1 181 ? -6.533 -0.806 -18.811 1.00 90.44 181 HIS A O 1
ATOM 1377 N N . SER A 1 182 ? -6.873 -2.588 -17.489 1.00 92.62 182 SER A N 1
ATOM 1378 C CA . SER A 1 182 ? -6.828 -1.865 -16.213 1.00 92.62 182 SER A CA 1
ATOM 1379 C C . SER A 1 182 ? -5.766 -2.459 -15.308 1.00 92.62 182 SER A C 1
ATOM 1381 O O . SER A 1 182 ? -5.949 -3.562 -14.811 1.00 92.62 182 SER A O 1
ATOM 1383 N N . CYS A 1 183 ? -4.688 -1.728 -15.025 1.00 91.88 183 CYS A N 1
ATOM 1384 C CA . CYS A 1 183 ? -3.600 -2.254 -14.201 1.00 91.88 183 CYS A CA 1
ATOM 1385 C C . CYS A 1 183 ? -4.116 -2.768 -12.837 1.00 91.88 183 CYS A C 1
ATOM 1387 O O . CYS A 1 183 ? -4.758 -1.995 -12.122 1.00 91.88 183 CYS A O 1
ATOM 1389 N N . PRO A 1 184 ? -3.796 -4.014 -12.424 1.00 90.56 184 PRO A N 1
ATOM 1390 C CA . PRO A 1 184 ? -4.291 -4.590 -11.167 1.00 90.56 184 PRO A CA 1
ATOM 1391 C C . PRO A 1 184 ? -3.702 -3.930 -9.911 1.00 90.56 184 PRO A C 1
ATOM 1393 O O . PRO A 1 184 ? -4.159 -4.196 -8.805 1.00 90.56 184 PRO A O 1
ATOM 1396 N N . VAL A 1 185 ? -2.691 -3.072 -10.081 1.00 90.12 185 VAL A N 1
ATOM 1397 C CA . VAL A 1 185 ? -1.952 -2.430 -8.986 1.00 90.12 185 VAL A CA 1
ATOM 1398 C C . VAL A 1 185 ? -2.358 -0.970 -8.825 1.00 90.12 185 VAL A C 1
ATOM 1400 O O . VAL A 1 185 ? -2.816 -0.558 -7.763 1.00 90.12 185 VAL A O 1
ATOM 1403 N N . CYS A 1 186 ? -2.232 -0.167 -9.886 1.00 88.88 186 CYS A N 1
ATOM 1404 C CA . CYS A 1 186 ? -2.538 1.265 -9.820 1.00 88.88 186 CYS A CA 1
ATOM 1405 C C . CYS A 1 186 ? -3.954 1.632 -10.278 1.00 88.88 186 CYS A C 1
ATOM 1407 O O . CYS A 1 186 ? -4.336 2.795 -10.136 1.00 88.88 186 CYS A O 1
ATOM 1409 N N . TRP A 1 187 ? -4.714 0.670 -10.820 1.00 88.81 187 TRP A N 1
ATOM 1410 C CA . TRP A 1 187 ? -6.082 0.836 -11.334 1.00 88.81 187 TRP A CA 1
ATOM 1411 C C . TRP A 1 187 ? -6.233 1.826 -12.499 1.00 88.81 187 TRP A C 1
ATOM 1413 O O . TRP A 1 187 ? -7.347 2.175 -12.884 1.00 88.81 187 TRP A O 1
ATOM 1423 N N . THR A 1 188 ? -5.122 2.271 -13.087 1.00 89.88 188 THR A N 1
ATOM 1424 C CA . THR A 1 188 ? -5.141 3.122 -14.279 1.00 89.88 188 THR A CA 1
ATOM 1425 C C . THR A 1 188 ? -5.307 2.267 -15.528 1.00 89.88 188 THR A C 1
ATOM 1427 O O . THR A 1 188 ? -4.663 1.219 -15.664 1.00 89.88 188 THR A O 1
ATOM 1430 N N . LYS A 1 189 ? -6.148 2.737 -16.448 1.00 90.56 189 LYS A N 1
ATOM 1431 C CA . LYS A 1 189 ? -6.360 2.120 -17.751 1.00 90.56 189 LYS A CA 1
ATOM 1432 C C . LYS A 1 189 ? -5.256 2.464 -18.747 1.00 90.56 189 LYS A C 1
ATOM 1434 O O . LYS A 1 189 ? -4.630 3.519 -18.653 1.00 90.56 189 LYS A O 1
ATOM 1439 N N . PHE A 1 190 ? -5.002 1.544 -19.669 1.00 91.25 190 PHE A N 1
ATOM 1440 C CA . PHE A 1 190 ? -4.039 1.696 -20.759 1.00 91.25 190 PHE A CA 1
ATOM 1441 C C . PHE A 1 190 ? -4.417 0.782 -21.936 1.00 91.25 190 PHE A C 1
ATOM 1443 O O . PHE A 1 190 ? -5.184 -0.173 -21.766 1.00 91.25 190 PHE A O 1
ATOM 1450 N N . ASN A 1 191 ? -3.922 1.084 -23.138 1.00 90.75 191 ASN A N 1
ATOM 1451 C CA . ASN A 1 191 ? -4.058 0.203 -24.300 1.00 90.75 191 ASN A CA 1
ATOM 1452 C C . ASN A 1 191 ? -2.882 -0.783 -24.370 1.00 90.75 191 ASN A C 1
ATOM 1454 O O . ASN A 1 191 ? -1.814 -0.480 -23.841 1.00 90.75 191 ASN A O 1
ATOM 1458 N N . PRO A 1 192 ? -3.014 -1.924 -25.072 1.00 89.25 192 PRO A N 1
ATOM 1459 C CA . PRO A 1 192 ? -1.922 -2.889 -25.224 1.00 89.25 192 PRO A CA 1
ATOM 1460 C C . PRO A 1 192 ? -0.610 -2.265 -25.716 1.00 89.25 192 PRO A C 1
ATOM 1462 O O . PRO A 1 192 ? 0.448 -2.561 -25.171 1.00 89.25 192 PRO A O 1
ATOM 1465 N N . GLY A 1 193 ? -0.682 -1.348 -26.689 1.00 88.56 193 GLY A N 1
ATOM 1466 C CA . GLY A 1 193 ? 0.493 -0.667 -27.248 1.00 88.56 193 GLY A CA 1
ATOM 1467 C C . GLY A 1 193 ? 1.195 0.298 -26.286 1.00 88.56 193 GLY A C 1
ATOM 1468 O O . GLY A 1 193 ? 2.352 0.644 -26.508 1.00 88.56 193 GLY A O 1
ATOM 1469 N N . ASP A 1 194 ? 0.529 0.701 -25.202 1.00 90.69 194 ASP A N 1
ATOM 1470 C CA . ASP A 1 194 ? 1.128 1.551 -24.173 1.00 90.69 194 ASP A CA 1
ATOM 1471 C C . ASP A 1 194 ? 1.963 0.729 -23.176 1.00 90.69 194 ASP A C 1
ATOM 1473 O O . ASP A 1 194 ? 2.731 1.301 -22.405 1.00 90.69 194 ASP A O 1
ATOM 1477 N N . ALA A 1 195 ? 1.816 -0.602 -23.146 1.00 92.69 195 ALA A N 1
ATOM 1478 C CA . ALA A 1 195 ? 2.575 -1.453 -22.239 1.00 92.69 195 ALA A CA 1
ATOM 1479 C C . ALA A 1 195 ? 4.085 -1.343 -22.505 1.00 92.69 195 ALA A C 1
ATOM 1481 O O . ALA A 1 195 ? 4.549 -1.306 -23.646 1.00 92.69 195 ALA A O 1
ATOM 1482 N N . LEU A 1 196 ? 4.864 -1.307 -21.427 1.00 95.12 196 LEU A N 1
ATOM 1483 C CA . LEU A 1 196 ? 6.321 -1.284 -21.505 1.00 95.12 196 LEU A CA 1
ATOM 1484 C C . LEU A 1 196 ? 6.846 -2.717 -21.513 1.00 95.12 196 LEU A C 1
ATOM 1486 O O . LEU A 1 196 ? 6.324 -3.554 -20.788 1.00 95.12 196 LEU A O 1
ATOM 1490 N N . SER A 1 197 ? 7.904 -2.995 -22.264 1.00 95.12 197 SER A N 1
ATOM 1491 C CA . SER A 1 197 ? 8.683 -4.230 -22.126 1.00 95.12 197 SER A CA 1
ATOM 1492 C C . SER A 1 197 ? 9.718 -4.082 -21.011 1.00 95.12 197 SER A C 1
ATOM 1494 O O . SER A 1 197 ? 10.209 -2.976 -20.763 1.00 95.12 197 SER A O 1
ATOM 1496 N N . ILE A 1 198 ? 10.038 -5.179 -20.323 1.00 95.69 198 ILE A N 1
ATOM 1497 C CA . ILE A 1 198 ? 11.080 -5.224 -19.289 1.00 95.69 198 ILE A CA 1
ATOM 1498 C C . ILE A 1 198 ? 12.335 -5.866 -19.880 1.00 95.69 198 ILE A C 1
ATOM 1500 O O . ILE A 1 198 ? 12.278 -6.982 -20.390 1.00 95.69 198 ILE A O 1
ATOM 1504 N N . ALA A 1 199 ? 13.464 -5.162 -19.805 1.00 94.19 199 ALA A N 1
ATOM 1505 C CA . ALA A 1 199 ? 14.734 -5.653 -20.326 1.00 94.19 199 ALA A CA 1
ATOM 1506 C C . ALA A 1 199 ? 15.204 -6.921 -19.598 1.00 94.19 199 ALA A C 1
ATOM 1508 O O . ALA A 1 199 ? 15.061 -7.044 -18.376 1.00 94.19 199 ALA A O 1
ATOM 1509 N N . VAL A 1 200 ? 15.803 -7.839 -20.361 1.00 93.50 200 VAL A N 1
ATOM 1510 C CA . VAL A 1 200 ? 16.299 -9.124 -19.849 1.00 93.50 200 VAL A CA 1
ATOM 1511 C C . VAL A 1 200 ? 17.796 -9.050 -19.564 1.00 93.50 200 VAL A C 1
ATOM 1513 O O . VAL A 1 200 ? 18.237 -9.580 -18.543 1.00 93.50 200 VAL A O 1
ATOM 1516 N N . HIS A 1 201 ? 18.568 -8.372 -20.422 1.00 91.19 201 HIS A N 1
ATOM 1517 C CA . HIS A 1 201 ? 20.022 -8.285 -20.286 1.00 91.19 201 HIS A CA 1
ATOM 1518 C C . HIS A 1 201 ? 20.457 -7.688 -18.935 1.00 91.19 201 HIS A C 1
ATOM 1520 O O . HIS A 1 201 ? 19.881 -6.701 -18.467 1.00 91.19 201 HIS A O 1
ATOM 1526 N N . GLU A 1 202 ? 21.505 -8.255 -18.316 1.00 88.56 202 GLU A N 1
ATOM 1527 C CA . GLU A 1 202 ? 21.930 -7.857 -16.965 1.00 88.56 202 GLU A CA 1
ATOM 1528 C C . GLU A 1 202 ? 22.327 -6.380 -16.869 1.00 88.56 202 GLU A C 1
ATOM 1530 O O . GLU A 1 202 ? 21.894 -5.685 -15.950 1.00 88.56 202 GLU A O 1
ATOM 1535 N N . ASP A 1 203 ? 23.060 -5.898 -17.873 1.00 89.94 203 ASP A N 1
ATOM 1536 C CA . ASP A 1 203 ? 23.543 -4.514 -17.955 1.00 89.94 203 ASP A CA 1
ATOM 1537 C C . ASP A 1 203 ? 22.437 -3.476 -18.203 1.00 89.94 203 ASP A C 1
ATOM 1539 O O . ASP A 1 203 ? 22.659 -2.279 -18.040 1.00 89.94 203 ASP A O 1
ATOM 1543 N N . LEU A 1 204 ? 21.225 -3.905 -18.567 1.00 89.56 204 LEU A N 1
ATOM 1544 C CA . LEU A 1 204 ? 20.083 -3.014 -18.788 1.00 89.56 204 LEU A CA 1
ATOM 1545 C C . LEU A 1 204 ? 19.289 -2.796 -17.493 1.00 89.56 204 LEU A C 1
ATOM 1547 O O . LEU A 1 204 ? 18.071 -2.983 -17.433 1.00 89.56 204 LEU A O 1
ATOM 1551 N N . ARG A 1 205 ? 19.998 -2.401 -16.435 1.00 89.75 205 ARG A N 1
ATOM 1552 C CA . ARG A 1 205 ? 19.430 -1.877 -15.184 1.00 89.75 205 ARG A CA 1
ATOM 1553 C C . ARG A 1 205 ? 19.467 -0.348 -15.179 1.00 89.75 205 ARG A C 1
ATOM 1555 O O . ARG A 1 205 ? 20.109 0.270 -16.022 1.00 89.75 205 ARG A O 1
ATOM 1562 N N . GLY A 1 206 ? 18.754 0.263 -14.240 1.00 83.31 206 GLY A N 1
ATOM 1563 C CA . GLY A 1 206 ? 18.628 1.714 -14.139 1.00 83.31 206 GLY A CA 1
ATOM 1564 C C . GLY A 1 206 ? 17.350 2.232 -14.770 1.00 83.31 206 GLY A C 1
ATOM 1565 O O . GLY A 1 206 ? 17.381 3.056 -15.683 1.00 83.31 206 GLY A O 1
ATOM 1566 N N . ASP A 1 207 ? 16.204 1.763 -14.275 1.00 87.88 207 ASP A N 1
ATOM 1567 C CA . ASP A 1 207 ? 14.933 2.368 -14.653 1.00 87.88 207 ASP A CA 1
ATOM 1568 C C . ASP A 1 207 ? 14.883 3.821 -14.141 1.00 87.88 207 ASP A C 1
ATOM 1570 O O . ASP A 1 207 ? 15.070 4.058 -12.945 1.00 87.88 207 ASP A O 1
ATOM 1574 N N . PRO A 1 208 ? 14.588 4.811 -15.001 1.00 77.94 208 PRO A N 1
ATOM 1575 C CA . PRO A 1 208 ? 14.620 6.221 -14.614 1.00 77.94 208 PRO A CA 1
ATOM 1576 C C . PRO A 1 208 ? 13.562 6.595 -13.565 1.00 77.94 208 PRO A C 1
ATOM 1578 O O . PRO A 1 208 ? 13.639 7.677 -12.990 1.00 77.94 208 PRO A O 1
ATOM 1581 N N . ILE A 1 209 ? 12.564 5.735 -13.326 1.00 79.44 209 ILE A N 1
ATOM 1582 C CA . ILE A 1 209 ? 11.500 5.967 -12.346 1.00 79.44 209 ILE A CA 1
ATOM 1583 C C . ILE A 1 209 ? 11.644 5.051 -11.126 1.00 79.44 209 ILE A C 1
ATOM 1585 O O . ILE A 1 209 ? 11.408 5.496 -10.005 1.00 79.44 209 ILE A O 1
ATOM 1589 N N . LEU A 1 210 ? 12.008 3.782 -11.320 1.00 81.75 210 LEU A N 1
ATOM 1590 C CA . LEU A 1 210 ? 12.130 2.808 -10.227 1.00 81.75 210 LEU A CA 1
ATOM 1591 C C . LEU A 1 210 ? 13.535 2.720 -9.615 1.00 81.75 210 LEU A C 1
ATOM 1593 O O . LEU A 1 210 ? 13.685 2.116 -8.556 1.00 81.75 210 LEU A O 1
ATOM 1597 N N . GLY A 1 211 ? 14.537 3.344 -10.235 1.00 84.00 211 GLY A N 1
ATOM 1598 C CA . GLY A 1 211 ? 15.895 3.458 -9.709 1.00 84.00 211 GLY A CA 1
ATOM 1599 C C . GLY A 1 211 ? 16.910 2.512 -10.353 1.00 84.00 211 GLY A C 1
ATOM 1600 O O . GLY A 1 211 ? 16.597 1.726 -11.252 1.00 84.00 211 GLY A O 1
ATOM 1601 N N . SER A 1 212 ? 18.150 2.605 -9.863 1.00 85.62 212 SER A N 1
ATOM 1602 C CA . SER A 1 212 ? 19.338 1.922 -10.399 1.00 85.62 212 SER A CA 1
ATOM 1603 C C . SER A 1 212 ? 19.204 0.405 -10.449 1.00 85.62 212 SER A C 1
ATOM 1605 O O . SER A 1 212 ? 19.679 -0.221 -11.388 1.00 85.62 212 SER A O 1
ATOM 1607 N N . ASP A 1 213 ? 18.536 -0.190 -9.464 1.00 84.19 213 ASP A N 1
ATOM 1608 C CA . ASP A 1 213 ? 18.532 -1.646 -9.299 1.00 84.19 213 ASP A CA 1
ATOM 1609 C C . ASP A 1 213 ? 17.468 -2.326 -10.164 1.00 84.19 213 ASP A C 1
ATOM 1611 O O . ASP A 1 213 ? 17.541 -3.526 -10.445 1.00 84.19 213 ASP A O 1
ATOM 1615 N N . ALA A 1 214 ? 16.473 -1.562 -10.613 1.00 86.81 214 ALA A N 1
ATOM 1616 C CA . ALA A 1 214 ? 15.385 -2.067 -11.424 1.00 86.81 214 ALA A CA 1
ATOM 1617 C C . ALA A 1 214 ? 15.829 -2.257 -12.881 1.00 86.81 214 ALA A C 1
ATOM 1619 O O . ALA A 1 214 ? 16.517 -1.411 -13.453 1.00 86.81 214 ALA A O 1
ATOM 1620 N N . ARG A 1 215 ? 15.375 -3.350 -13.508 1.00 91.62 215 ARG A N 1
ATOM 1621 C CA . ARG A 1 215 ? 15.489 -3.552 -14.961 1.00 91.62 215 ARG A CA 1
ATOM 1622 C C . ARG A 1 215 ? 14.869 -2.387 -15.724 1.00 91.62 215 ARG A C 1
ATOM 1624 O O . ARG A 1 215 ? 13.803 -1.899 -15.344 1.00 91.62 215 ARG A O 1
ATOM 1631 N N . LEU A 1 216 ? 15.501 -1.991 -16.820 1.00 91.12 216 LEU A N 1
ATOM 1632 C CA . LEU A 1 216 ? 15.005 -0.950 -17.704 1.00 91.12 216 LEU A CA 1
ATOM 1633 C C . LEU A 1 216 ? 13.635 -1.338 -18.271 1.00 91.12 216 LEU A C 1
ATOM 1635 O O . LEU A 1 216 ? 13.464 -2.427 -18.821 1.00 91.12 216 LEU A O 1
ATOM 1639 N N . ARG A 1 217 ? 12.668 -0.423 -18.172 1.00 94.62 217 ARG A N 1
ATOM 1640 C CA . ARG A 1 217 ? 11.381 -0.532 -18.864 1.00 94.62 217 ARG A CA 1
ATOM 1641 C C . ARG A 1 217 ? 11.351 0.419 -20.042 1.00 94.62 217 ARG A C 1
ATOM 1643 O O . ARG A 1 217 ? 11.633 1.607 -19.887 1.00 94.62 217 ARG A O 1
ATOM 1650 N N . PHE A 1 218 ? 10.985 -0.100 -21.203 1.00 92.12 218 PHE A N 1
ATOM 1651 C CA . PHE A 1 218 ? 11.068 0.630 -22.462 1.00 92.12 218 PHE A CA 1
ATOM 1652 C C . PHE A 1 218 ? 9.863 0.334 -23.353 1.00 92.12 218 PHE A C 1
ATOM 1654 O O . PHE A 1 218 ? 9.226 -0.711 -23.230 1.00 92.12 218 PHE A O 1
ATOM 1661 N N . HIS A 1 219 ? 9.543 1.261 -24.255 1.00 92.12 219 HIS A N 1
ATOM 1662 C CA . HIS A 1 219 ? 8.597 0.975 -25.328 1.00 92.12 219 HIS A CA 1
ATOM 1663 C C . HIS A 1 219 ? 9.310 0.157 -26.405 1.00 92.12 219 HIS A C 1
ATOM 1665 O O . HIS A 1 219 ? 10.346 0.606 -26.909 1.00 92.12 219 HIS A O 1
ATOM 1671 N N . PRO A 1 220 ? 8.799 -1.030 -26.755 1.00 88.25 220 PRO A N 1
ATOM 1672 C CA . PRO A 1 220 ? 9.446 -1.870 -27.744 1.00 88.25 220 PRO A CA 1
ATOM 1673 C C . PRO A 1 220 ? 9.355 -1.234 -29.133 1.00 88.25 220 PRO A C 1
ATOM 1675 O O . PRO A 1 220 ? 8.283 -0.854 -29.595 1.00 88.25 220 PRO A O 1
ATOM 1678 N N . THR A 1 221 ? 10.498 -1.122 -29.805 1.00 88.62 221 THR A N 1
ATOM 1679 C CA . THR A 1 221 ? 10.605 -0.622 -31.189 1.00 88.62 221 THR A CA 1
ATOM 1680 C C . THR A 1 221 ? 11.090 -1.693 -32.161 1.00 88.62 221 THR A C 1
ATOM 1682 O O . THR A 1 221 ? 11.061 -1.495 -33.373 1.00 88.62 221 THR A O 1
ATOM 1685 N N . ARG A 1 222 ? 11.545 -2.834 -31.636 1.00 91.81 222 ARG A N 1
ATOM 1686 C CA . ARG A 1 222 ? 12.090 -3.961 -32.388 1.00 91.81 222 ARG A CA 1
ATOM 1687 C C . ARG A 1 222 ? 11.467 -5.248 -31.877 1.00 91.81 222 ARG A C 1
ATOM 1689 O O . ARG A 1 222 ? 11.289 -5.404 -30.671 1.00 91.81 222 ARG A O 1
ATOM 1696 N N . PHE A 1 223 ? 11.193 -6.159 -32.801 1.00 93.50 223 PHE A N 1
ATOM 1697 C CA . PHE A 1 223 ? 10.601 -7.459 -32.520 1.00 93.50 223 PHE A CA 1
ATOM 1698 C C . PHE A 1 223 ? 11.333 -8.542 -33.312 1.00 93.50 223 PHE A C 1
ATOM 1700 O O . PHE A 1 223 ? 11.894 -8.254 -34.371 1.00 93.50 223 PHE A O 1
ATOM 1707 N N . ASN A 1 224 ? 11.356 -9.764 -32.788 1.00 91.81 224 ASN A N 1
ATOM 1708 C CA . ASN A 1 224 ? 11.824 -10.933 -33.533 1.00 91.81 224 ASN A CA 1
ATOM 1709 C C . ASN A 1 224 ? 10.695 -11.545 -34.387 1.00 91.81 224 ASN A C 1
ATOM 1711 O O . ASN A 1 224 ? 9.549 -11.099 -34.335 1.00 91.81 224 ASN A O 1
ATOM 1715 N N . ASP A 1 225 ? 11.005 -12.612 -35.126 1.00 93.25 225 ASP A N 1
ATOM 1716 C CA . ASP A 1 225 ? 10.054 -13.302 -36.015 1.00 93.25 225 ASP A CA 1
ATOM 1717 C C . ASP A 1 225 ? 8.865 -13.950 -35.277 1.00 93.25 225 ASP A C 1
ATOM 1719 O O . ASP A 1 225 ? 7.872 -14.324 -35.897 1.00 93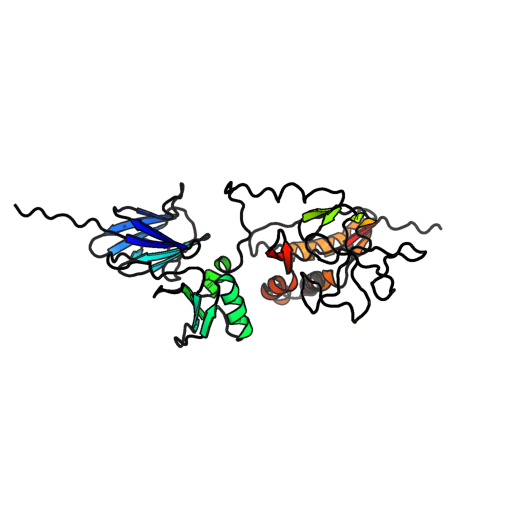.25 225 ASP A O 1
ATOM 1723 N N . GLN A 1 226 ? 8.944 -14.075 -33.948 1.00 88.50 226 GLN A N 1
ATOM 1724 C CA . GLN A 1 226 ? 7.865 -14.573 -33.087 1.00 88.50 226 GLN A CA 1
ATOM 1725 C C . GLN A 1 226 ? 6.992 -13.441 -32.520 1.00 88.50 226 GLN A C 1
ATOM 1727 O O . GLN A 1 226 ? 6.079 -13.705 -31.742 1.00 88.50 226 GLN A O 1
ATOM 1732 N N . GLY A 1 227 ? 7.271 -12.183 -32.876 1.00 88.50 227 GLY A N 1
ATOM 1733 C CA . GLY A 1 227 ? 6.561 -11.015 -32.356 1.00 88.50 227 GLY A CA 1
ATOM 1734 C C . GLY A 1 227 ? 6.948 -10.631 -30.924 1.00 88.50 227 GLY A C 1
ATOM 1735 O O . GLY A 1 227 ? 6.255 -9.823 -30.311 1.00 88.50 227 GLY A O 1
ATOM 1736 N N . LEU A 1 228 ? 8.043 -11.174 -30.380 1.00 88.81 228 LEU A N 1
ATOM 1737 C CA . LEU A 1 228 ? 8.550 -10.794 -29.060 1.00 88.81 228 LEU A CA 1
ATOM 1738 C C . LEU A 1 228 ? 9.409 -9.539 -29.162 1.00 88.81 228 LEU A C 1
ATOM 1740 O O . LEU A 1 228 ? 10.244 -9.425 -30.062 1.00 88.81 228 LEU A O 1
ATOM 1744 N N . ALA A 1 229 ? 9.222 -8.616 -28.221 1.00 92.62 229 ALA A N 1
ATOM 1745 C CA . ALA A 1 229 ? 10.017 -7.400 -28.124 1.00 92.62 229 ALA A CA 1
ATOM 1746 C C . ALA A 1 229 ? 11.499 -7.731 -27.913 1.00 92.62 229 ALA A C 1
ATOM 1748 O O . ALA A 1 229 ? 11.828 -8.645 -27.164 1.00 92.62 229 ALA A O 1
ATOM 1749 N N . LEU A 1 230 ? 12.392 -6.971 -28.544 1.00 93.00 230 LEU A N 1
ATOM 1750 C CA . LEU A 1 230 ? 13.833 -7.073 -28.329 1.00 93.00 230 LEU A CA 1
ATOM 1751 C C . LEU A 1 230 ? 14.318 -5.913 -27.460 1.00 93.00 230 LEU A C 1
ATOM 1753 O O . LEU A 1 230 ? 14.020 -4.752 -27.756 1.00 93.00 230 LEU A O 1
ATOM 1757 N N . ASP A 1 231 ? 15.090 -6.219 -26.418 1.00 93.94 231 ASP A N 1
ATOM 1758 C CA . ASP A 1 231 ? 15.781 -5.197 -25.635 1.00 93.94 231 ASP A CA 1
ATOM 1759 C C . ASP A 1 231 ? 16.906 -4.518 -26.446 1.00 93.94 231 ASP A C 1
ATOM 1761 O O . ASP A 1 231 ? 17.280 -4.987 -27.528 1.00 93.94 231 ASP A O 1
ATOM 1765 N N . PRO A 1 232 ? 17.456 -3.384 -25.969 1.00 91.38 232 PRO A N 1
ATOM 1766 C CA . PRO A 1 232 ? 18.577 -2.713 -26.626 1.00 91.38 232 PRO A CA 1
ATOM 1767 C C . PRO A 1 232 ? 19.794 -3.597 -26.942 1.00 91.38 232 PRO A C 1
ATOM 1769 O O . PRO A 1 232 ? 20.532 -3.273 -27.871 1.00 91.38 232 PRO A O 1
ATOM 1772 N N . MET A 1 233 ? 19.990 -4.706 -26.219 1.00 91.50 233 MET A N 1
ATOM 1773 C CA . MET A 1 233 ? 21.074 -5.670 -26.446 1.00 91.50 233 MET A CA 1
ATOM 1774 C C . MET A 1 233 ? 20.658 -6.833 -27.362 1.00 91.50 233 MET A C 1
ATOM 1776 O O . MET A 1 233 ? 21.466 -7.708 -27.663 1.00 91.50 233 MET A O 1
ATOM 1780 N N . GLY A 1 234 ? 19.423 -6.826 -27.870 1.00 92.06 234 GLY A N 1
ATOM 1781 C CA . GLY A 1 234 ? 18.907 -7.804 -28.822 1.00 92.06 234 GLY A CA 1
ATOM 1782 C C . GLY A 1 234 ? 18.348 -9.078 -28.189 1.00 92.06 234 GLY A C 1
ATOM 1783 O O . GLY A 1 234 ? 18.089 -10.030 -28.924 1.00 92.06 234 GLY A O 1
ATOM 1784 N N . LEU A 1 235 ? 18.142 -9.119 -26.869 1.00 93.31 235 LEU A N 1
ATOM 1785 C CA . LEU A 1 235 ? 17.505 -10.259 -26.207 1.00 93.31 235 LEU A CA 1
ATOM 1786 C C . LEU A 1 235 ? 15.981 -10.134 -26.248 1.00 93.31 235 LEU A C 1
ATOM 1788 O O . LEU A 1 235 ? 15.429 -9.046 -26.094 1.00 93.31 235 LEU A O 1
ATOM 1792 N N . ALA A 1 236 ? 15.296 -11.261 -26.438 1.00 93.81 236 ALA A N 1
ATOM 1793 C CA . ALA A 1 236 ? 13.838 -11.301 -26.460 1.00 93.81 236 ALA A CA 1
ATOM 1794 C C . ALA A 1 236 ? 13.249 -11.121 -25.051 1.00 93.81 236 ALA A C 1
ATOM 1796 O O . ALA A 1 236 ? 13.641 -11.813 -24.112 1.00 93.81 236 ALA A O 1
ATOM 1797 N N . CYS A 1 237 ? 12.281 -10.217 -24.923 1.00 92.50 237 CYS A N 1
ATOM 1798 C CA . CYS A 1 237 ? 11.562 -9.905 -23.695 1.00 92.50 237 CYS A CA 1
ATOM 1799 C C . CYS A 1 237 ? 10.146 -10.481 -23.744 1.00 92.50 237 CYS A C 1
ATOM 1801 O O . CYS A 1 237 ? 9.399 -10.240 -24.692 1.00 92.50 237 CYS A O 1
ATOM 1803 N N . THR A 1 238 ? 9.762 -11.193 -22.688 1.00 90.38 238 THR A N 1
ATOM 1804 C CA . THR A 1 238 ? 8.394 -11.706 -22.496 1.00 90.38 238 THR A CA 1
ATOM 1805 C C . THR A 1 238 ? 7.628 -10.937 -21.427 1.00 90.38 238 THR A C 1
ATOM 1807 O O . THR A 1 238 ? 6.400 -10.900 -21.447 1.00 90.38 238 THR A O 1
ATOM 1810 N N . ASP A 1 239 ? 8.345 -10.318 -20.489 1.00 92.56 239 ASP A N 1
ATOM 1811 C CA . ASP A 1 239 ? 7.743 -9.575 -19.394 1.00 92.56 239 ASP A CA 1
ATOM 1812 C C . ASP A 1 239 ? 7.380 -8.153 -19.812 1.00 92.56 239 ASP A C 1
ATOM 1814 O O . ASP A 1 239 ? 8.166 -7.426 -20.428 1.00 92.56 239 ASP A O 1
ATOM 1818 N N . ILE A 1 240 ? 6.186 -7.739 -19.399 1.00 94.50 240 ILE A N 1
ATOM 1819 C CA . ILE A 1 240 ? 5.658 -6.401 -19.639 1.00 94.50 240 ILE A CA 1
ATOM 1820 C C . ILE A 1 240 ? 5.353 -5.686 -18.323 1.00 94.50 240 ILE A C 1
ATOM 1822 O O . ILE A 1 240 ? 5.128 -6.301 -17.280 1.00 94.50 240 ILE A O 1
ATOM 1826 N N . ALA A 1 241 ? 5.318 -4.362 -18.368 1.00 95.38 241 ALA A N 1
ATOM 1827 C CA . ALA A 1 241 ? 5.052 -3.495 -17.238 1.00 95.38 241 ALA A CA 1
ATOM 1828 C C . ALA A 1 241 ? 3.982 -2.452 -17.562 1.00 95.38 241 ALA A C 1
ATOM 1830 O O . ALA A 1 241 ? 3.827 -1.989 -18.693 1.00 95.38 241 ALA A O 1
ATOM 1831 N N . CYS A 1 242 ? 3.268 -2.037 -16.518 1.00 93.88 242 CYS A N 1
ATOM 1832 C CA . CYS A 1 242 ? 2.312 -0.943 -16.600 1.00 93.88 242 CYS A CA 1
ATOM 1833 C C . CYS A 1 242 ? 3.024 0.366 -17.001 1.00 93.88 242 CYS A C 1
ATOM 1835 O O . CYS A 1 242 ? 4.009 0.729 -16.349 1.00 93.88 242 CYS A O 1
ATOM 1837 N N . PRO A 1 243 ? 2.515 1.133 -17.984 1.00 91.75 243 PRO A N 1
ATOM 1838 C CA . PRO A 1 243 ? 3.122 2.412 -18.365 1.00 91.75 243 PRO A CA 1
ATOM 1839 C C . PRO A 1 243 ? 3.072 3.456 -17.249 1.00 91.75 243 PRO A C 1
ATOM 1841 O O . PRO A 1 243 ? 3.936 4.328 -17.159 1.00 91.75 243 PRO A O 1
ATOM 1844 N N . HIS A 1 244 ? 2.065 3.353 -16.380 1.00 90.31 244 HIS A N 1
ATOM 1845 C CA . HIS A 1 244 ? 1.795 4.338 -15.337 1.00 90.31 244 HIS A CA 1
ATOM 1846 C C . HIS A 1 244 ? 2.604 4.073 -14.075 1.00 90.31 244 HIS A C 1
ATOM 1848 O O . HIS A 1 244 ? 3.324 4.951 -13.609 1.00 90.31 244 HIS A O 1
ATOM 1854 N N . CYS A 1 245 ? 2.480 2.861 -13.525 1.00 90.94 245 CYS A N 1
ATOM 1855 C CA . CYS A 1 245 ? 3.124 2.509 -12.261 1.00 90.94 245 CYS A CA 1
ATOM 1856 C C . CYS A 1 245 ? 4.399 1.688 -12.403 1.00 90.94 245 CYS A C 1
ATOM 1858 O O . CYS A 1 245 ? 5.010 1.350 -11.397 1.00 90.94 245 CYS A O 1
ATOM 1860 N N . ARG A 1 246 ? 4.798 1.337 -13.630 1.00 92.06 246 ARG A N 1
ATOM 1861 C CA . ARG A 1 246 ? 5.994 0.537 -13.927 1.00 92.06 246 ARG A CA 1
ATOM 1862 C C . ARG A 1 246 ? 6.002 -0.867 -13.308 1.00 92.06 246 ARG A C 1
ATOM 1864 O O . ARG A 1 246 ? 6.942 -1.621 -13.532 1.00 92.06 246 ARG A O 1
ATOM 1871 N N . ARG A 1 247 ? 4.969 -1.293 -12.582 1.00 91.62 247 ARG A N 1
ATOM 1872 C CA . ARG A 1 247 ? 4.917 -2.658 -12.050 1.00 91.62 247 ARG A CA 1
ATOM 1873 C C . ARG A 1 247 ? 4.830 -3.673 -13.187 1.00 91.62 247 ARG A C 1
ATOM 1875 O O . ARG A 1 247 ? 4.047 -3.474 -14.116 1.00 91.62 247 ARG A O 1
ATOM 1882 N N . GLN A 1 248 ? 5.626 -4.739 -13.090 1.00 92.50 248 GLN A N 1
ATOM 1883 C CA . GLN A 1 248 ? 5.503 -5.912 -13.956 1.00 92.50 248 GLN A CA 1
ATOM 1884 C C . GLN A 1 248 ? 4.082 -6.466 -13.854 1.00 92.50 248 GLN A C 1
ATOM 1886 O O . GLN A 1 248 ? 3.564 -6.635 -12.748 1.00 92.50 248 GLN A O 1
ATOM 1891 N N . LEU A 1 249 ? 3.453 -6.674 -15.003 1.00 92.00 249 LEU A N 1
ATOM 1892 C CA . LEU A 1 249 ? 2.107 -7.217 -15.108 1.00 92.00 249 LEU A CA 1
ATOM 1893 C C . LEU A 1 249 ? 2.159 -8.753 -15.089 1.00 92.00 249 LEU A C 1
ATOM 1895 O O . LEU A 1 249 ? 3.213 -9.325 -15.366 1.00 92.00 249 LEU A O 1
ATOM 1899 N N . PRO A 1 250 ? 1.034 -9.420 -14.776 1.00 88.56 250 PRO A N 1
ATOM 1900 C CA . PRO A 1 250 ? 0.942 -10.873 -14.849 1.00 88.56 250 PRO A CA 1
ATOM 1901 C C . PRO A 1 250 ? 1.401 -11.441 -16.209 1.00 88.56 250 PRO A C 1
ATOM 1903 O O . PRO A 1 250 ? 1.207 -10.789 -17.241 1.00 88.56 250 PRO A O 1
ATOM 1906 N N . PRO A 1 251 ? 1.936 -12.671 -16.255 1.00 82.88 251 PRO A N 1
ATOM 1907 C CA . PRO A 1 251 ? 2.196 -13.354 -17.520 1.00 82.88 251 PRO A CA 1
ATOM 1908 C C . PRO A 1 251 ? 0.924 -13.457 -18.377 1.00 82.88 251 PRO A C 1
ATOM 1910 O O . PRO A 1 251 ? -0.151 -13.772 -17.865 1.00 82.88 251 PRO A O 1
ATOM 1913 N N . GLY A 1 252 ? 1.028 -13.172 -19.680 1.00 83.56 252 GLY A N 1
ATOM 1914 C CA . GLY A 1 252 ? -0.115 -13.213 -20.606 1.00 83.56 252 GLY A CA 1
ATOM 1915 C C . GLY A 1 252 ? -1.211 -12.179 -20.307 1.00 83.56 252 GLY A C 1
ATOM 1916 O O . GLY A 1 252 ? -2.364 -12.361 -20.699 1.00 83.56 252 GLY A O 1
ATOM 1917 N N . TYR A 1 253 ? -0.890 -11.096 -19.586 1.00 90.00 253 TYR A N 1
ATOM 1918 C CA . TYR A 1 253 ? -1.886 -10.110 -19.156 1.00 90.00 253 TYR A CA 1
ATOM 1919 C C . TYR A 1 253 ? -2.604 -9.392 -20.314 1.00 90.00 253 TYR A C 1
ATOM 1921 O O . TYR A 1 253 ? -3.724 -8.918 -20.150 1.00 90.00 253 TYR A O 1
ATOM 1929 N N . LEU A 1 254 ? -2.008 -9.303 -21.499 1.00 89.94 254 LEU A N 1
ATOM 1930 C CA . LEU A 1 254 ? -2.697 -8.711 -22.650 1.00 89.94 254 LEU A CA 1
ATOM 1931 C C . LEU A 1 254 ? -3.592 -9.718 -23.387 1.00 89.94 254 LEU A C 1
ATOM 1933 O O . LEU A 1 254 ? -4.538 -9.302 -24.050 1.00 89.94 254 LEU A O 1
ATOM 1937 N N . ASP A 1 255 ? -3.343 -11.018 -23.216 1.00 86.88 255 ASP A N 1
ATOM 1938 C CA . ASP A 1 255 ? -3.942 -12.082 -24.030 1.00 86.88 255 ASP A CA 1
ATOM 1939 C C . ASP A 1 255 ? -5.173 -12.725 -23.380 1.00 86.88 255 ASP A C 1
ATOM 1941 O O . ASP A 1 255 ? -6.018 -13.307 -24.060 1.00 86.88 255 ASP A O 1
ATOM 1945 N N . MET A 1 256 ? -5.285 -12.633 -22.053 1.00 85.38 256 MET A N 1
ATOM 1946 C CA . MET A 1 256 ? -6.383 -13.223 -21.287 1.00 85.38 256 MET A CA 1
ATOM 1947 C C . MET A 1 256 ? -7.337 -12.155 -20.734 1.00 85.38 256 MET A C 1
ATOM 1949 O O . MET A 1 256 ? -6.907 -11.052 -20.402 1.00 85.38 256 MET A O 1
ATOM 1953 N N . PRO A 1 257 ? -8.643 -12.446 -20.604 1.00 86.50 257 PRO A N 1
ATOM 1954 C CA . PRO A 1 257 ? -9.554 -11.575 -19.874 1.00 86.50 257 PRO A CA 1
ATOM 1955 C C . PRO A 1 257 ? -9.269 -11.649 -18.369 1.00 86.50 257 PRO A C 1
ATOM 1957 O O . PRO A 1 257 ? -9.101 -12.733 -17.812 1.00 86.50 257 PRO A O 1
ATOM 1960 N N . HIS A 1 258 ? -9.282 -10.497 -17.694 1.00 87.75 258 HIS A N 1
ATOM 1961 C CA . HIS A 1 258 ? -9.000 -10.402 -16.256 1.00 87.75 258 HIS A CA 1
ATOM 1962 C C . HIS A 1 258 ? -10.194 -9.868 -15.485 1.00 87.75 258 HIS A C 1
ATOM 1964 O O . HIS A 1 258 ? -10.851 -8.919 -15.915 1.00 87.75 258 HIS A O 1
ATOM 1970 N N . GLN A 1 259 ? -10.413 -10.415 -14.292 1.00 89.81 259 GLN A N 1
ATOM 1971 C CA . GLN A 1 259 ? -11.280 -9.817 -13.283 1.00 89.81 259 GLN A CA 1
ATOM 1972 C C . GLN A 1 259 ? -10.446 -9.446 -12.062 1.00 89.81 259 GLN A C 1
ATOM 1974 O O . GLN A 1 259 ? -9.738 -10.281 -11.504 1.00 89.81 259 GLN A O 1
ATOM 1979 N N . ILE A 1 260 ? -10.530 -8.179 -11.656 1.00 90.00 260 ILE A N 1
ATOM 1980 C CA . ILE A 1 260 ? -9.810 -7.660 -10.494 1.00 90.00 260 ILE A CA 1
ATOM 1981 C C . ILE A 1 260 ? -10.799 -7.565 -9.337 1.00 90.00 260 ILE A C 1
ATOM 1983 O O . ILE A 1 260 ? -11.775 -6.818 -9.405 1.00 90.00 260 ILE A O 1
ATOM 1987 N N . LEU A 1 261 ? -10.530 -8.314 -8.272 1.00 90.06 261 LEU A N 1
ATOM 1988 C CA . LEU A 1 261 ? -11.313 -8.309 -7.041 1.00 90.06 261 LEU A CA 1
ATOM 1989 C C . LEU A 1 261 ? -10.518 -7.588 -5.951 1.00 90.06 261 LEU A C 1
ATOM 1991 O O . LEU A 1 261 ? -9.364 -7.927 -5.698 1.00 90.06 261 LEU A O 1
ATOM 1995 N N . SER A 1 262 ? -11.133 -6.597 -5.303 1.00 87.81 262 SER A N 1
ATOM 1996 C CA . SER A 1 262 ? -10.527 -5.860 -4.190 1.00 87.81 262 SER A CA 1
ATOM 1997 C C . SER A 1 262 ? -11.299 -6.111 -2.903 1.00 87.81 262 SER A C 1
ATOM 1999 O O . SER A 1 262 ? -12.528 -6.050 -2.890 1.00 87.81 262 SER A O 1
ATOM 2001 N N . ILE A 1 263 ? -10.575 -6.377 -1.816 1.00 85.44 263 ILE A N 1
ATOM 2002 C CA . ILE A 1 263 ? -11.153 -6.645 -0.499 1.00 85.44 263 ILE A CA 1
ATOM 2003 C C . ILE A 1 263 ? -10.862 -5.461 0.409 1.00 85.44 263 ILE A C 1
ATOM 2005 O O . ILE A 1 263 ? -9.734 -5.258 0.857 1.00 85.44 263 ILE A O 1
ATOM 2009 N N . VAL A 1 264 ? -11.907 -4.690 0.692 1.00 83.25 264 VAL A N 1
ATOM 2010 C CA . VAL A 1 264 ? -11.830 -3.463 1.485 1.00 83.25 264 VAL A CA 1
ATOM 2011 C C . VAL A 1 264 ? -12.424 -3.709 2.866 1.00 83.25 264 VAL A C 1
ATOM 2013 O O . VAL A 1 264 ? -13.460 -4.350 3.013 1.00 83.25 264 VAL A O 1
ATOM 2016 N N . GLY A 1 265 ? -11.762 -3.196 3.898 1.00 77.38 265 GLY A N 1
ATOM 2017 C CA . GLY A 1 265 ? -12.236 -3.309 5.271 1.00 77.38 265 GLY A CA 1
ATOM 2018 C C . GLY A 1 265 ? -11.263 -2.687 6.258 1.00 77.38 265 GLY A C 1
ATOM 2019 O O . GLY A 1 265 ? -10.084 -2.492 5.941 1.00 77.38 265 GLY A O 1
ATOM 2020 N N . ALA A 1 266 ? -11.748 -2.414 7.469 1.00 72.69 266 ALA A N 1
ATOM 2021 C CA . ALA A 1 266 ? -10.961 -1.803 8.534 1.00 72.69 266 ALA A CA 1
ATOM 2022 C C . ALA A 1 266 ? -9.661 -2.587 8.836 1.00 72.69 266 ALA A C 1
ATOM 2024 O O . ALA A 1 266 ? -9.555 -3.792 8.544 1.00 72.69 266 ALA A O 1
ATOM 2025 N N . PRO A 1 267 ? -8.639 -1.935 9.419 1.00 70.19 267 PRO A N 1
ATOM 2026 C CA . PRO A 1 267 ? -7.482 -2.637 9.958 1.00 70.19 267 PRO A CA 1
ATOM 2027 C C . PRO A 1 267 ? -7.925 -3.757 10.906 1.00 70.19 267 PRO A C 1
ATOM 2029 O O . PRO A 1 267 ? -8.852 -3.587 11.692 1.00 70.19 267 PRO A O 1
ATOM 2032 N N . SER A 1 268 ? -7.266 -4.913 10.835 1.00 70.38 268 SER A N 1
ATOM 2033 C CA . SER A 1 268 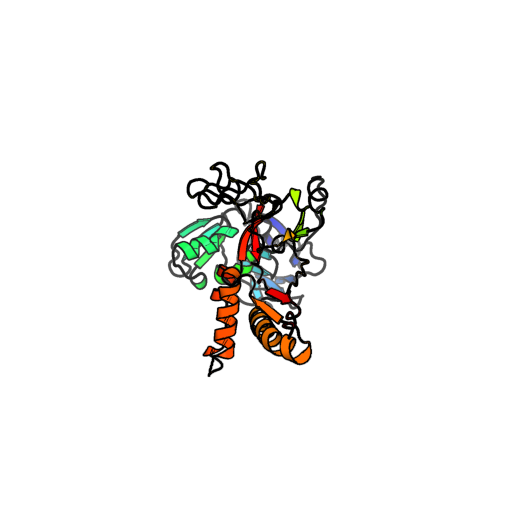? -7.607 -6.108 11.631 1.00 70.38 268 SER A CA 1
ATOM 2034 C C . SER A 1 268 ? -9.001 -6.719 11.384 1.00 70.38 268 SER A C 1
ATOM 2036 O O . SER A 1 268 ? -9.397 -7.611 12.121 1.00 70.38 268 SER A O 1
ATOM 2038 N N . ALA A 1 269 ? -9.720 -6.345 10.317 1.00 82.56 269 ALA A N 1
ATOM 2039 C CA . ALA A 1 269 ? -11.007 -6.960 9.953 1.00 82.56 269 ALA A CA 1
ATOM 2040 C C . ALA A 1 269 ? -10.899 -8.390 9.364 1.00 82.56 269 ALA A C 1
ATOM 2042 O O . ALA A 1 269 ? -11.847 -8.883 8.764 1.00 82.56 269 ALA A O 1
ATOM 2043 N N . GLY A 1 270 ? -9.736 -9.044 9.458 1.00 86.06 270 GLY A N 1
ATOM 2044 C CA . GLY A 1 270 ? -9.555 -10.418 8.974 1.00 86.06 270 GLY A CA 1
ATOM 2045 C C . GLY A 1 270 ? -9.389 -10.583 7.456 1.00 86.06 270 GLY A C 1
ATOM 2046 O O . GLY A 1 270 ? -9.479 -11.703 6.970 1.00 86.06 270 GLY A O 1
ATOM 2047 N N . LYS A 1 271 ? -9.097 -9.518 6.692 1.00 87.38 271 LYS A N 1
ATOM 2048 C CA . LYS A 1 271 ? -8.908 -9.579 5.219 1.00 87.38 271 LYS A CA 1
ATOM 2049 C C . LYS A 1 271 ? -7.923 -10.674 4.781 1.00 87.38 271 LYS A C 1
ATOM 2051 O O . LYS A 1 271 ? -8.192 -11.430 3.855 1.00 87.38 271 LYS A O 1
ATOM 2056 N N . SER A 1 272 ? -6.806 -10.774 5.493 1.00 84.38 272 SER A N 1
ATOM 2057 C CA . SER A 1 272 ? -5.745 -11.755 5.256 1.00 84.38 272 SER A CA 1
ATOM 2058 C C . SER A 1 272 ? -6.208 -13.192 5.510 1.00 84.38 272 SER A C 1
ATOM 2060 O O . SER A 1 272 ? -5.957 -14.071 4.689 1.00 84.38 272 SER A O 1
ATOM 2062 N N . TYR A 1 273 ? -6.950 -13.414 6.600 1.00 89.50 273 TYR A N 1
ATOM 2063 C CA . TYR A 1 273 ? -7.588 -14.700 6.888 1.00 89.50 273 TYR A CA 1
ATOM 2064 C C . TYR A 1 273 ? -8.588 -15.070 5.797 1.00 89.50 273 TYR A C 1
ATOM 2066 O O . TYR A 1 273 ? -8.556 -16.180 5.277 1.00 89.50 273 TYR A O 1
ATOM 2074 N N . TYR A 1 274 ? -9.437 -14.117 5.410 1.00 92.31 274 TYR A N 1
ATOM 2075 C CA . TYR A 1 274 ? -10.435 -14.323 4.373 1.00 92.31 274 TYR A CA 1
ATOM 2076 C C . TYR A 1 274 ? -9.798 -14.710 3.035 1.00 92.31 274 TYR A C 1
ATOM 2078 O O . TYR A 1 274 ? -10.223 -15.693 2.446 1.00 92.31 274 TYR A O 1
ATOM 2086 N N . LEU A 1 275 ? -8.752 -14.012 2.576 1.00 91.31 275 LEU A N 1
ATOM 2087 C CA . LEU A 1 275 ? -8.048 -14.358 1.332 1.00 91.31 275 LEU A CA 1
ATOM 2088 C C . LEU A 1 275 ? -7.428 -15.760 1.374 1.00 91.31 275 LEU A C 1
ATOM 2090 O O . LEU A 1 275 ? -7.537 -16.519 0.408 1.00 91.31 275 LEU A O 1
ATOM 2094 N N . ALA A 1 276 ? -6.781 -16.113 2.484 1.00 90.50 276 ALA A N 1
ATOM 2095 C CA . ALA A 1 276 ? -6.132 -17.409 2.642 1.00 90.50 276 ALA A CA 1
ATOM 2096 C C . ALA A 1 276 ? -7.151 -18.561 2.661 1.00 90.50 276 ALA A C 1
ATOM 2098 O O . ALA A 1 276 ? -6.955 -19.578 1.994 1.00 90.50 276 ALA A O 1
ATOM 2099 N N . VAL A 1 277 ? -8.275 -18.383 3.363 1.00 94.19 277 VAL A N 1
ATOM 2100 C CA . VAL A 1 277 ? -9.383 -19.348 3.362 1.00 94.19 277 VAL A CA 1
ATOM 2101 C C . VAL A 1 277 ? -10.053 -19.399 1.991 1.00 94.19 277 VAL A C 1
ATOM 2103 O O . VAL A 1 277 ? -10.228 -20.483 1.446 1.00 94.19 277 VAL A O 1
ATOM 2106 N N . LEU A 1 278 ? -10.375 -18.250 1.392 1.00 94.69 278 LEU A N 1
ATOM 2107 C CA . LEU A 1 278 ? -11.033 -18.160 0.089 1.00 94.69 278 LEU A CA 1
ATOM 2108 C C . LEU A 1 278 ? -10.244 -18.916 -0.979 1.00 94.69 278 LEU A C 1
ATOM 2110 O O . LEU A 1 278 ? -10.806 -19.758 -1.667 1.00 94.69 278 LEU A O 1
ATOM 2114 N N . THR A 1 279 ? -8.942 -18.656 -1.102 1.00 93.06 279 THR A N 1
ATOM 2115 C CA . THR A 1 279 ? -8.111 -19.324 -2.114 1.00 93.06 279 THR A CA 1
ATOM 2116 C C . THR A 1 279 ? -8.025 -20.831 -1.900 1.00 93.06 279 THR A C 1
ATOM 2118 O O . THR A 1 279 ? -8.078 -21.575 -2.877 1.00 93.06 279 THR A O 1
ATOM 2121 N N . ARG A 1 280 ? -7.980 -21.308 -0.648 1.00 93.19 280 ARG A N 1
ATOM 2122 C CA . ARG A 1 280 ? -8.057 -22.745 -0.343 1.00 93.19 280 ARG A CA 1
ATOM 2123 C C . ARG A 1 280 ? -9.398 -23.342 -0.763 1.00 93.19 280 ARG A C 1
ATOM 2125 O O . ARG A 1 280 ? -9.417 -24.340 -1.477 1.00 93.19 280 ARG A O 1
ATOM 2132 N N . ILE A 1 281 ? -10.498 -22.724 -0.341 1.00 95.12 281 ILE A N 1
ATOM 2133 C CA . ILE A 1 281 ? -11.852 -23.218 -0.607 1.00 95.12 281 ILE A CA 1
ATOM 2134 C C . ILE A 1 281 ? -12.148 -23.203 -2.109 1.00 95.12 281 ILE A C 1
ATOM 2136 O O . ILE A 1 281 ? -12.684 -24.176 -2.627 1.00 95.12 281 ILE A O 1
ATOM 2140 N N . LEU A 1 282 ? -11.744 -22.158 -2.837 1.00 94.56 282 LEU A N 1
ATOM 2141 C CA . LEU A 1 282 ? -11.895 -22.095 -4.292 1.00 94.56 282 LEU A CA 1
ATOM 2142 C C . LEU A 1 282 ? -11.110 -23.211 -4.997 1.00 94.56 282 LEU A C 1
ATOM 2144 O O . LEU A 1 282 ? -11.648 -23.829 -5.912 1.00 94.56 282 LEU A O 1
ATOM 2148 N N . GLN A 1 283 ? -9.886 -23.521 -4.553 1.00 92.88 283 GLN A N 1
ATOM 2149 C CA . GLN A 1 283 ? -9.100 -24.638 -5.098 1.00 92.88 283 GLN A CA 1
ATOM 2150 C C . GLN A 1 283 ? -9.770 -26.004 -4.889 1.00 92.88 283 GLN A C 1
ATOM 2152 O O . GLN A 1 283 ? -9.624 -26.882 -5.735 1.00 92.88 283 GLN A O 1
ATOM 2157 N N . GLU A 1 284 ? -10.498 -26.195 -3.788 1.00 92.44 284 GLU A N 1
ATOM 2158 C CA . GLU A 1 284 ? -11.177 -27.460 -3.476 1.00 92.44 284 GLU A CA 1
ATOM 2159 C C . GLU A 1 284 ? -12.559 -27.585 -4.128 1.00 92.44 284 GLU A C 1
ATOM 2161 O O . GLU A 1 284 ? -12.927 -28.654 -4.623 1.00 92.44 284 GLU A O 1
ATOM 2166 N N . LYS A 1 285 ? -13.337 -26.497 -4.116 1.00 95.94 285 LYS A N 1
ATOM 2167 C CA . LYS A 1 285 ? -14.758 -26.496 -4.482 1.00 95.94 285 LYS A CA 1
ATOM 2168 C C . LYS A 1 285 ? -15.011 -26.224 -5.956 1.00 95.94 285 LYS A C 1
ATOM 2170 O O . LYS A 1 285 ? -15.897 -26.838 -6.535 1.00 95.94 285 LYS A O 1
ATOM 2175 N N . LEU A 1 286 ? -14.221 -25.370 -6.612 1.00 95.44 286 LEU A N 1
ATOM 2176 C CA . LEU A 1 286 ? -14.434 -25.087 -8.037 1.00 95.44 286 LEU A CA 1
ATOM 2177 C C . LEU A 1 286 ? -14.298 -26.332 -8.935 1.00 95.44 286 LEU A C 1
ATOM 2179 O O . LEU A 1 286 ? -15.146 -26.500 -9.816 1.00 95.44 286 LEU A O 1
ATOM 2183 N N . PRO A 1 287 ? -13.323 -27.240 -8.721 1.00 93.50 287 PRO A N 1
ATOM 2184 C CA . PRO A 1 287 ? -13.228 -28.444 -9.542 1.00 93.50 287 PRO A CA 1
ATOM 2185 C C . PRO A 1 287 ? -14.379 -29.423 -9.306 1.00 93.50 287 PRO A C 1
ATOM 2187 O O . PRO A 1 287 ? -14.840 -30.056 -10.250 1.00 93.50 287 PRO A O 1
ATOM 2190 N N . THR A 1 288 ? -14.826 -29.554 -8.056 1.00 92.56 288 THR A N 1
ATOM 2191 C CA . THR A 1 288 ? -15.815 -30.557 -7.638 1.00 92.56 288 THR A CA 1
ATOM 2192 C C . THR A 1 288 ? -17.246 -30.119 -7.929 1.00 92.56 288 THR A C 1
ATOM 2194 O O . THR A 1 288 ? -18.014 -30.898 -8.486 1.00 92.56 288 THR A O 1
ATOM 2197 N N . ASP A 1 289 ? -17.580 -28.867 -7.625 1.00 95.44 289 ASP A N 1
ATOM 2198 C CA . ASP A 1 289 ? -18.949 -28.357 -7.716 1.00 95.44 289 ASP A CA 1
ATOM 2199 C C . ASP A 1 289 ? -19.251 -27.732 -9.091 1.00 95.44 289 ASP A C 1
ATOM 2201 O O . ASP A 1 289 ? -20.403 -27.707 -9.521 1.00 95.44 289 ASP A O 1
ATOM 2205 N N . PHE A 1 290 ? -18.224 -27.241 -9.802 1.00 94.62 290 PHE A N 1
ATOM 2206 C CA . PHE A 1 290 ? -18.391 -26.485 -11.054 1.00 94.62 290 PHE A CA 1
ATOM 2207 C C . PHE A 1 290 ? -17.553 -27.006 -12.228 1.00 94.62 290 PHE A C 1
ATOM 2209 O O . PHE A 1 290 ? -17.670 -26.481 -13.335 1.00 94.62 290 PHE A O 1
ATOM 2216 N N . GLY A 1 291 ? -16.698 -28.014 -12.022 1.00 93.38 291 GLY A N 1
ATOM 2217 C CA . GLY A 1 291 ? -15.808 -28.514 -13.072 1.00 93.38 291 GLY A CA 1
ATOM 2218 C C . GLY A 1 291 ? -14.803 -27.467 -13.562 1.00 93.38 291 GLY A C 1
ATOM 2219 O O . GLY A 1 291 ? -14.418 -27.493 -14.727 1.00 93.38 291 GLY A O 1
ATOM 2220 N N . LEU A 1 292 ? -14.395 -26.529 -12.703 1.00 94.81 292 LEU A N 1
ATOM 2221 C CA . LEU A 1 292 ? -13.460 -25.451 -13.029 1.00 94.81 292 LEU A CA 1
ATOM 2222 C C . LEU A 1 292 ? -12.126 -25.645 -12.306 1.00 94.81 292 LEU A C 1
ATOM 2224 O O . LEU A 1 292 ? -12.080 -25.918 -11.111 1.00 94.81 292 LEU A O 1
ATOM 2228 N N . ALA A 1 293 ? -11.017 -25.453 -13.012 1.00 92.25 293 ALA A N 1
ATOM 2229 C CA . ALA A 1 293 ? -9.685 -25.450 -12.430 1.00 92.25 293 ALA A CA 1
ATOM 2230 C C . ALA A 1 293 ? -9.292 -24.034 -11.998 1.00 92.25 293 ALA A C 1
ATOM 2232 O O . ALA A 1 293 ? -9.227 -23.126 -12.827 1.00 92.25 293 ALA A O 1
ATOM 2233 N N . PHE A 1 294 ? -8.967 -23.878 -10.715 1.00 94.00 294 PHE A N 1
ATOM 2234 C CA . PHE A 1 294 ? -8.420 -22.653 -10.137 1.00 94.00 294 PHE A CA 1
ATOM 2235 C C . PHE A 1 294 ? -6.947 -22.870 -9.781 1.00 94.00 294 PHE A C 1
ATOM 2237 O O . PHE A 1 294 ? -6.629 -23.668 -8.897 1.00 94.00 294 PHE A O 1
ATOM 2244 N N . LYS A 1 295 ? -6.038 -22.210 -10.504 1.00 91.69 295 LYS A N 1
ATOM 2245 C CA . LYS A 1 295 ? -4.589 -22.444 -10.410 1.00 91.69 295 LYS A CA 1
ATOM 2246 C C . LYS A 1 295 ? -3.835 -21.174 -10.055 1.00 91.69 295 LYS A C 1
ATOM 2248 O O . LYS A 1 295 ? -4.205 -20.083 -10.475 1.00 91.69 295 LYS A O 1
ATOM 2253 N N . ASP A 1 296 ? -2.763 -21.344 -9.292 1.00 91.25 296 ASP A N 1
ATOM 2254 C CA . ASP A 1 296 ? -1.799 -20.281 -9.024 1.00 91.25 296 ASP A CA 1
ATOM 2255 C C . ASP A 1 296 ? -1.106 -19.888 -10.338 1.00 91.25 296 ASP A C 1
ATOM 2257 O O . ASP A 1 296 ? -0.553 -20.749 -11.025 1.00 91.25 296 ASP A O 1
ATOM 2261 N N . ALA A 1 297 ? -1.213 -18.615 -10.716 1.00 87.81 297 ALA A N 1
ATOM 2262 C CA . ALA A 1 297 ? -0.677 -18.085 -11.968 1.00 87.81 297 ALA A CA 1
ATOM 2263 C C . ALA A 1 297 ? 0.546 -17.178 -11.764 1.00 87.81 297 ALA A C 1
ATOM 2265 O O . ALA A 1 297 ? 1.175 -16.779 -12.741 1.00 87.81 297 ALA A O 1
ATOM 2266 N N . ASP A 1 298 ? 0.893 -16.880 -10.511 1.00 85.81 298 ASP A N 1
ATOM 2267 C CA . ASP A 1 298 ? 2.121 -16.185 -10.131 1.00 85.81 298 ASP A CA 1
ATOM 2268 C C . ASP A 1 298 ? 2.633 -16.759 -8.799 1.00 85.81 298 ASP A C 1
ATOM 2270 O O . ASP A 1 298 ? 2.449 -16.146 -7.742 1.00 85.81 298 ASP A O 1
ATOM 2274 N N . PRO A 1 299 ? 3.273 -17.947 -8.815 1.00 83.12 299 PRO A N 1
ATOM 2275 C CA . PRO A 1 299 ? 3.715 -18.608 -7.588 1.00 83.12 299 PRO A CA 1
ATOM 2276 C C . PRO A 1 299 ? 4.666 -17.752 -6.743 1.00 83.12 299 PRO A C 1
ATOM 2278 O O . PRO A 1 299 ? 4.653 -17.834 -5.513 1.00 83.12 299 PRO A O 1
ATOM 2281 N N . THR A 1 300 ? 5.482 -16.917 -7.393 1.00 79.69 300 THR A N 1
ATOM 2282 C CA . THR A 1 300 ? 6.414 -16.007 -6.722 1.00 79.69 300 THR A CA 1
ATOM 2283 C C . THR A 1 300 ? 5.668 -14.849 -6.062 1.00 79.69 300 THR A C 1
ATOM 2285 O O . THR A 1 300 ? 5.902 -14.574 -4.885 1.00 79.69 300 THR A O 1
ATOM 2288 N N . GLY A 1 301 ? 4.742 -14.195 -6.771 1.00 78.31 301 GLY A N 1
ATOM 2289 C CA . GLY A 1 301 ? 3.907 -13.129 -6.209 1.00 78.31 301 GLY A CA 1
ATOM 2290 C C . GLY A 1 301 ? 2.941 -13.616 -5.125 1.00 78.31 301 GLY A C 1
ATOM 2291 O O . GLY A 1 301 ? 2.688 -12.905 -4.152 1.00 78.31 301 GLY A O 1
ATOM 2292 N N . ASN A 1 302 ? 2.468 -14.858 -5.234 1.00 87.56 302 ASN A N 1
ATOM 2293 C CA . ASN A 1 302 ? 1.530 -15.475 -4.299 1.00 87.56 302 ASN A CA 1
ATOM 2294 C C . ASN A 1 302 ? 2.191 -16.128 -3.081 1.00 87.56 302 ASN A C 1
ATOM 2296 O O . ASN A 1 302 ? 1.480 -16.635 -2.211 1.00 87.56 302 ASN A O 1
ATOM 2300 N N . LEU A 1 303 ? 3.525 -16.106 -2.972 1.00 82.62 303 LEU A N 1
ATOM 2301 C CA . LEU A 1 303 ? 4.268 -16.783 -1.904 1.00 82.62 303 LEU A CA 1
ATOM 2302 C C . LEU A 1 303 ? 3.728 -16.456 -0.506 1.00 82.62 303 LEU A C 1
ATOM 2304 O O . LEU A 1 303 ? 3.489 -17.365 0.286 1.00 82.62 303 LEU A O 1
ATOM 2308 N N . LEU A 1 304 ? 3.492 -15.176 -0.217 1.00 83.00 304 LEU A N 1
ATOM 2309 C CA . LEU A 1 304 ? 2.997 -14.747 1.089 1.00 83.00 304 LEU A CA 1
ATOM 2310 C C . LEU A 1 304 ? 1.596 -15.295 1.386 1.00 83.00 304 LEU A C 1
ATOM 2312 O O . LEU A 1 304 ? 1.342 -15.793 2.481 1.00 83.00 304 LEU A O 1
ATOM 2316 N N . LEU A 1 305 ? 0.689 -15.252 0.406 1.00 86.44 305 LEU A N 1
ATOM 2317 C CA . LEU A 1 305 ? -0.655 -15.801 0.572 1.00 86.44 305 LEU A CA 1
ATOM 2318 C C . LEU A 1 305 ? -0.612 -17.321 0.754 1.00 86.44 305 LEU A C 1
ATOM 2320 O O . LEU A 1 305 ? -1.319 -17.864 1.602 1.00 86.44 305 LEU A O 1
ATOM 2324 N N . ASN A 1 306 ? 0.265 -17.998 0.014 1.00 85.38 306 ASN A N 1
ATOM 2325 C CA . ASN A 1 306 ? 0.507 -19.428 0.155 1.00 85.38 306 ASN A CA 1
ATOM 2326 C C . ASN A 1 306 ? 1.062 -19.772 1.552 1.00 85.38 306 ASN A C 1
ATOM 2328 O O . ASN A 1 306 ? 0.609 -20.744 2.153 1.00 85.38 306 ASN A O 1
ATOM 2332 N N . GLN A 1 307 ? 1.971 -18.964 2.108 1.00 84.69 307 GLN A N 1
ATOM 2333 C CA . GLN A 1 307 ? 2.473 -19.118 3.481 1.00 84.69 307 GLN A CA 1
ATOM 2334 C C . GLN A 1 307 ? 1.361 -18.939 4.518 1.00 84.69 307 GLN A C 1
ATOM 2336 O O . GLN A 1 307 ? 1.205 -19.786 5.395 1.00 84.69 307 GLN A O 1
ATOM 2341 N N . MET A 1 308 ? 0.553 -17.883 4.390 1.00 86.00 308 MET A N 1
ATOM 2342 C CA . MET A 1 308 ? -0.586 -17.629 5.278 1.00 86.00 308 MET A CA 1
ATOM 2343 C C . MET A 1 308 ? -1.595 -18.777 5.241 1.00 86.00 308 MET A C 1
ATOM 2345 O O . MET A 1 308 ? -2.021 -19.266 6.282 1.00 86.00 308 MET A O 1
ATOM 2349 N N . ARG A 1 309 ? -1.948 -19.248 4.040 1.00 88.94 309 ARG A N 1
ATOM 2350 C CA . ARG A 1 309 ? -2.819 -20.411 3.851 1.00 88.94 309 ARG A CA 1
ATOM 2351 C C . ARG A 1 309 ? -2.234 -21.645 4.531 1.00 88.94 309 ARG A C 1
ATOM 2353 O O . ARG A 1 309 ? -2.933 -22.311 5.284 1.00 88.94 309 ARG A O 1
ATOM 2360 N N . ASN A 1 310 ? -0.964 -21.952 4.287 1.00 86.31 310 ASN A N 1
ATOM 2361 C CA . ASN A 1 310 ? -0.336 -23.133 4.869 1.00 86.31 310 ASN A CA 1
ATOM 2362 C C . ASN A 1 310 ? -0.298 -23.047 6.402 1.00 86.31 310 ASN A C 1
ATOM 2364 O O . ASN A 1 310 ? -0.622 -24.033 7.051 1.00 86.31 310 ASN A O 1
ATOM 2368 N N . SER A 1 311 ? 0.012 -21.880 6.974 1.00 85.50 311 SER A N 1
ATOM 2369 C CA . SER A 1 311 ? -0.046 -21.653 8.424 1.00 85.50 311 SER A CA 1
ATOM 2370 C C . SER A 1 311 ? -1.448 -21.912 8.981 1.00 85.50 311 SER A C 1
ATOM 2372 O O . SER A 1 311 ? -1.585 -22.709 9.900 1.00 85.50 311 SER A O 1
ATOM 2374 N N . LEU A 1 312 ? -2.498 -21.350 8.372 1.00 89.12 312 LEU A N 1
ATOM 2375 C CA . LEU A 1 312 ? -3.875 -21.552 8.837 1.00 89.12 312 LEU A CA 1
ATOM 2376 C C . LEU A 1 312 ? -4.339 -23.009 8.793 1.00 89.12 312 LEU A C 1
ATOM 2378 O O . LEU A 1 312 ? -4.989 -23.469 9.723 1.00 89.12 312 LEU A O 1
ATOM 2382 N N . PHE A 1 313 ? -4.047 -23.720 7.704 1.00 89.06 313 PHE A N 1
ATOM 2383 C CA . PHE A 1 313 ? -4.575 -25.070 7.482 1.00 89.06 313 PHE A CA 1
ATOM 2384 C C . PHE A 1 313 ? -3.661 -26.188 7.998 1.00 89.06 313 PHE A C 1
ATOM 2386 O O . PHE A 1 313 ? -4.070 -27.346 7.972 1.00 89.06 313 PHE A O 1
ATOM 2393 N N . SER A 1 314 ? -2.449 -25.858 8.453 1.00 87.88 314 SER A N 1
ATOM 2394 C CA . SER A 1 314 ? -1.532 -26.816 9.093 1.00 87.88 314 SER A CA 1
ATOM 2395 C C . SER A 1 314 ? -1.432 -26.622 10.607 1.00 87.88 314 SER A C 1
ATOM 2397 O O . SER A 1 314 ? -0.832 -27.458 11.276 1.00 87.88 314 SER A O 1
ATOM 2399 N N . ALA A 1 315 ? -1.989 -25.532 11.144 1.00 87.94 315 ALA A N 1
ATOM 2400 C CA . ALA A 1 315 ? -1.998 -25.258 12.573 1.00 87.94 315 ALA A CA 1
ATOM 2401 C C . ALA A 1 315 ? -2.807 -26.309 13.343 1.00 87.94 315 ALA A C 1
ATOM 2403 O O . ALA A 1 315 ? -3.920 -26.672 12.957 1.00 87.94 315 ALA A O 1
ATOM 2404 N N . THR A 1 316 ? -2.250 -26.763 14.462 1.00 86.56 316 THR A N 1
ATOM 2405 C CA . THR A 1 316 ? -2.908 -27.695 15.390 1.00 86.56 316 THR A CA 1
ATOM 2406 C C . THR A 1 316 ? -3.513 -26.980 16.595 1.00 86.56 316 THR A C 1
ATOM 2408 O O . THR A 1 316 ? -4.390 -27.527 17.265 1.00 86.56 316 THR A O 1
ATOM 2411 N N . THR A 1 317 ? -3.093 -25.736 16.833 1.00 85.69 317 THR A N 1
ATOM 2412 C CA . THR A 1 317 ? -3.582 -24.865 17.904 1.00 85.69 317 THR A CA 1
ATOM 2413 C C . THR A 1 317 ? -3.991 -23.486 17.361 1.00 85.69 317 THR A C 1
ATOM 2415 O O . THR A 1 317 ? -3.488 -23.052 16.319 1.00 85.69 317 THR A O 1
ATOM 2418 N N . PRO A 1 318 ? -4.909 -22.763 18.030 1.00 81.50 318 PRO A N 1
ATOM 2419 C CA . PRO A 1 318 ? -5.283 -21.400 17.641 1.00 81.50 318 PRO A CA 1
ATOM 2420 C C . PRO A 1 318 ? -4.104 -20.420 17.603 1.00 81.50 318 PRO A C 1
ATOM 2422 O O . PRO A 1 318 ? -4.082 -19.514 16.770 1.00 81.50 318 PRO A O 1
ATOM 2425 N N . GLU A 1 319 ? -3.122 -20.604 18.483 1.00 83.06 319 GLU A N 1
ATOM 2426 C CA . GLU A 1 319 ? -1.920 -19.777 18.565 1.00 83.06 319 GLU A CA 1
ATOM 2427 C C . GLU A 1 319 ? -1.033 -19.945 17.320 1.00 83.06 319 GLU A C 1
ATOM 2429 O O . GLU A 1 319 ? -0.522 -18.958 16.792 1.00 83.06 319 GLU A O 1
ATOM 2434 N N . GLU A 1 320 ? -0.910 -21.170 16.797 1.00 78.00 320 GLU A N 1
ATOM 2435 C CA . GLU A 1 320 ? -0.199 -21.472 15.542 1.00 78.00 320 GLU A CA 1
ATOM 2436 C C . GLU A 1 320 ? -0.925 -20.934 14.297 1.00 78.00 320 GLU A C 1
ATOM 2438 O O . GLU A 1 320 ? -0.292 -20.632 13.283 1.00 78.00 320 GLU A O 1
ATOM 2443 N N . ALA A 1 321 ? -2.252 -20.787 14.373 1.00 78.00 321 ALA A N 1
ATOM 2444 C CA . ALA A 1 321 ? -3.090 -20.231 13.310 1.00 78.00 321 ALA A CA 1
ATOM 2445 C C . ALA A 1 321 ? -3.106 -18.685 13.299 1.00 78.00 321 ALA A C 1
ATOM 2447 O O . ALA A 1 321 ? -3.855 -18.063 12.533 1.00 78.00 321 ALA A O 1
ATOM 2448 N N . LEU A 1 322 ? -2.324 -18.029 14.163 1.00 80.50 322 LEU A N 1
ATOM 2449 C CA . LEU A 1 322 ? -2.282 -16.574 14.239 1.00 80.50 322 LEU A CA 1
ATOM 2450 C C . LEU A 1 322 ? -1.454 -15.976 13.085 1.00 80.50 322 LEU A C 1
ATOM 2452 O O . LEU A 1 322 ? -0.233 -16.101 13.031 1.00 80.50 322 LEU A O 1
ATOM 2456 N N . LEU A 1 323 ? -2.103 -15.236 12.183 1.00 75.00 323 LEU A N 1
ATOM 2457 C CA . LEU A 1 323 ? -1.432 -14.483 11.126 1.00 75.00 323 LEU A CA 1
ATOM 2458 C C . LEU A 1 323 ? -0.980 -13.119 11.669 1.00 75.00 323 LEU A C 1
ATOM 2460 O O . LEU A 1 323 ? -1.788 -12.204 11.848 1.00 75.00 323 LEU A O 1
ATOM 2464 N N . GLY A 1 324 ? 0.320 -12.983 11.941 1.00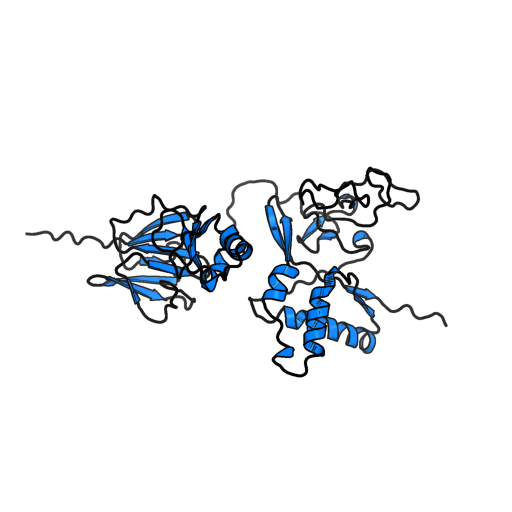 62.03 324 GLY A N 1
ATOM 2465 C CA . GLY A 1 324 ? 0.914 -11.757 12.484 1.00 62.03 324 GLY A CA 1
ATOM 2466 C C . GLY A 1 324 ? 0.810 -10.545 11.543 1.00 62.03 324 GLY A C 1
ATOM 2467 O O . GLY A 1 324 ? 1.011 -10.657 10.334 1.00 62.03 324 GLY A O 1
ATOM 2468 N N . LYS A 1 325 ? 0.551 -9.353 12.106 1.00 55.28 325 LYS A N 1
ATOM 2469 C CA . LYS A 1 325 ? 0.431 -8.077 11.361 1.00 55.28 325 LYS A CA 1
ATOM 2470 C C . LYS A 1 325 ? 1.707 -7.716 10.584 1.00 55.28 325 LYS A C 1
ATOM 2472 O O . LYS A 1 325 ? 1.629 -7.257 9.447 1.00 55.28 325 LYS A O 1
ATOM 2477 N N . THR A 1 326 ? 2.873 -8.004 11.162 1.00 42.25 326 THR A N 1
ATOM 2478 C CA . THR A 1 326 ? 4.200 -7.694 10.605 1.00 42.25 326 THR A CA 1
ATOM 2479 C C . THR A 1 326 ? 4.512 -8.463 9.317 1.00 42.25 326 THR A C 1
ATOM 2481 O O . THR A 1 326 ? 5.249 -7.964 8.472 1.00 42.25 326 THR A O 1
ATOM 2484 N N . ALA A 1 327 ? 3.918 -9.648 9.120 1.00 41.66 327 ALA A N 1
ATOM 2485 C CA . ALA A 1 327 ? 4.090 -10.430 7.893 1.00 41.66 327 ALA A CA 1
ATOM 2486 C C . ALA A 1 327 ? 3.382 -9.794 6.681 1.00 41.66 327 ALA A C 1
ATOM 2488 O O . ALA A 1 327 ? 3.711 -10.094 5.537 1.00 41.66 327 ALA A O 1
ATOM 2489 N N . LEU A 1 328 ? 2.408 -8.913 6.922 1.00 46.69 328 LEU A N 1
ATOM 2490 C CA . LEU A 1 328 ? 1.528 -8.374 5.891 1.00 46.69 328 LEU A CA 1
ATOM 2491 C C . LEU A 1 328 ? 1.995 -7.002 5.404 1.00 46.69 328 LEU A C 1
ATOM 2493 O O . LEU A 1 328 ? 2.073 -6.787 4.198 1.00 46.69 328 LEU A O 1
ATOM 2497 N N . GLU A 1 329 ? 2.347 -6.083 6.302 1.00 43.28 329 GLU A N 1
ATOM 2498 C CA . GLU A 1 329 ? 2.562 -4.669 5.947 1.00 43.28 329 GLU A CA 1
ATOM 2499 C C . GLU A 1 329 ? 3.806 -4.421 5.073 1.00 43.28 329 GLU A C 1
ATOM 2501 O O . GLU A 1 329 ? 3.762 -3.570 4.187 1.00 43.28 329 GLU A O 1
ATOM 2506 N N . GLY A 1 330 ? 4.883 -5.200 5.241 1.00 48.06 330 GLY A N 1
ATOM 2507 C CA . GLY A 1 330 ? 6.110 -5.061 4.438 1.00 48.06 330 GLY A CA 1
ATOM 2508 C C . GLY A 1 330 ? 6.140 -5.878 3.140 1.00 48.06 330 GLY A C 1
ATOM 2509 O O . GLY A 1 330 ? 6.894 -5.547 2.228 1.00 48.06 330 GLY A O 1
ATOM 2510 N N . ALA A 1 331 ? 5.331 -6.938 3.044 1.00 57.47 331 ALA A N 1
ATOM 2511 C CA . ALA A 1 331 ? 5.394 -7.909 1.947 1.00 57.47 331 ALA A CA 1
ATOM 2512 C C . ALA A 1 331 ? 4.171 -7.877 1.012 1.00 57.47 331 ALA A C 1
ATOM 2514 O O . ALA A 1 331 ? 4.286 -8.299 -0.137 1.00 57.47 331 ALA A O 1
ATOM 2515 N N . THR A 1 332 ? 3.018 -7.349 1.453 1.00 62.38 332 THR A N 1
ATOM 2516 C CA . THR A 1 332 ? 1.829 -7.177 0.587 1.00 62.38 332 THR A CA 1
ATOM 2517 C C . THR A 1 332 ? 1.792 -5.849 -0.151 1.00 62.38 332 THR A C 1
ATOM 2519 O O . THR A 1 332 ? 0.946 -5.689 -1.020 1.00 62.38 332 THR A O 1
ATOM 2522 N N . TYR A 1 333 ? 2.680 -4.902 0.147 1.00 72.50 333 TYR A N 1
ATOM 2523 C CA . TYR A 1 333 ? 2.692 -3.594 -0.502 1.00 72.50 333 TYR A CA 1
ATOM 2524 C C . TYR A 1 333 ? 4.040 -3.305 -1.163 1.00 72.50 333 TYR A C 1
ATOM 2526 O O . TYR A 1 333 ? 5.077 -3.862 -0.807 1.00 72.50 333 TYR A O 1
ATOM 2534 N N . GLU A 1 334 ? 4.025 -2.446 -2.176 1.00 75.12 334 GLU A N 1
ATOM 2535 C CA . GLU A 1 334 ? 5.206 -2.038 -2.926 1.00 75.12 334 GLU A CA 1
ATOM 2536 C C . GLU A 1 334 ? 5.143 -0.544 -3.243 1.00 75.12 334 GLU A C 1
ATOM 2538 O O . GLU A 1 334 ? 4.093 -0.027 -3.630 1.00 75.12 334 GLU A O 1
ATOM 2543 N N . LYS A 1 335 ? 6.268 0.162 -3.089 1.00 80.00 335 LYS A N 1
ATOM 2544 C CA . LYS A 1 335 ? 6.356 1.583 -3.440 1.00 80.00 335 LYS A CA 1
ATOM 2545 C C . LYS A 1 335 ? 6.490 1.728 -4.950 1.00 80.00 335 LYS A C 1
ATOM 2547 O O . LYS A 1 335 ? 7.513 1.366 -5.520 1.00 80.00 335 LYS A O 1
ATOM 2552 N N . LEU A 1 336 ? 5.463 2.278 -5.583 1.00 82.75 336 LEU A N 1
ATOM 2553 C CA . LEU A 1 336 ? 5.375 2.419 -7.031 1.00 82.75 336 LEU A CA 1
ATOM 2554 C C . LEU A 1 336 ? 4.903 3.826 -7.416 1.00 82.75 336 LEU A C 1
ATOM 2556 O O . LEU A 1 336 ? 4.163 4.465 -6.662 1.00 82.75 336 LEU A O 1
ATOM 2560 N N . PRO A 1 337 ? 5.303 4.331 -8.592 1.00 79.25 337 PRO A N 1
ATOM 2561 C CA . PRO A 1 337 ? 4.847 5.617 -9.089 1.00 79.25 337 PRO A CA 1
ATOM 2562 C C . PRO A 1 337 ? 3.342 5.586 -9.387 1.00 79.25 337 PRO A C 1
ATOM 2564 O O . PRO A 1 337 ? 2.818 4.681 -10.029 1.00 79.25 337 PRO A O 1
ATOM 2567 N N . ARG A 1 338 ? 2.622 6.612 -8.950 1.00 79.50 338 ARG A N 1
ATOM 2568 C CA . ARG A 1 338 ? 1.226 6.866 -9.296 1.00 79.50 338 ARG A CA 1
ATOM 2569 C C . ARG A 1 338 ? 1.019 8.369 -9.345 1.00 79.50 338 ARG A C 1
ATOM 2571 O O . ARG A 1 338 ? 1.306 9.066 -8.378 1.00 79.50 338 ARG A O 1
ATOM 2578 N N . LEU A 1 339 ? 0.543 8.867 -10.487 1.00 72.69 339 LEU A N 1
ATOM 2579 C CA . LEU A 1 339 ? 0.254 10.294 -10.694 1.00 72.69 339 LEU A CA 1
ATOM 2580 C C . LEU A 1 339 ? 1.431 11.218 -10.304 1.00 72.69 339 LEU A C 1
ATOM 2582 O O . LEU A 1 339 ? 1.239 12.267 -9.699 1.00 72.69 339 LEU A O 1
ATOM 2586 N N . GLY A 1 340 ? 2.662 10.811 -10.636 1.00 65.88 340 GLY A N 1
ATOM 2587 C CA . GLY A 1 340 ? 3.874 11.599 -10.375 1.00 65.88 340 GLY A CA 1
ATOM 2588 C C . GLY A 1 340 ? 4.421 11.518 -8.946 1.00 65.88 340 GLY A C 1
ATOM 2589 O O . GLY A 1 340 ? 5.363 12.234 -8.626 1.00 65.88 340 GLY A O 1
ATOM 2590 N N . ARG A 1 341 ? 3.871 10.653 -8.084 1.00 72.56 341 ARG A N 1
ATOM 2591 C CA . ARG A 1 341 ? 4.364 10.418 -6.716 1.00 72.56 341 ARG A CA 1
ATOM 2592 C C . ARG A 1 341 ? 4.638 8.936 -6.486 1.00 72.56 341 ARG A C 1
ATOM 2594 O O . ARG A 1 341 ? 3.937 8.098 -7.041 1.00 72.56 341 ARG A O 1
ATOM 2601 N N . LEU A 1 342 ? 5.621 8.599 -5.655 1.00 72.31 342 LEU A N 1
ATOM 2602 C CA . LEU A 1 342 ? 5.802 7.225 -5.176 1.00 72.31 342 LEU A CA 1
ATOM 2603 C C . LEU A 1 342 ? 4.815 6.957 -4.036 1.00 72.31 342 LEU A C 1
ATOM 2605 O O . LEU A 1 342 ? 4.824 7.661 -3.028 1.00 72.31 342 LEU A O 1
ATOM 2609 N N . VAL A 1 343 ? 3.969 5.944 -4.197 1.00 76.62 343 VAL A N 1
ATOM 2610 C CA . VAL A 1 343 ? 2.945 5.548 -3.221 1.00 76.62 343 VAL A CA 1
ATOM 2611 C C . VAL A 1 343 ? 3.022 4.050 -2.954 1.00 76.62 343 VAL A C 1
ATOM 2613 O O . VAL A 1 343 ? 3.450 3.283 -3.812 1.00 76.62 343 VAL A O 1
ATOM 2616 N N . SER A 1 344 ? 2.610 3.630 -1.760 1.00 77.94 344 SER A N 1
ATOM 2617 C CA . SER A 1 344 ? 2.511 2.210 -1.421 1.00 77.94 344 SER A CA 1
ATOM 2618 C C . SER A 1 344 ? 1.257 1.626 -2.072 1.00 77.94 344 SER A C 1
ATOM 2620 O O . SER A 1 344 ? 0.151 2.073 -1.778 1.00 77.94 344 SER A O 1
ATOM 2622 N N . LEU A 1 345 ? 1.416 0.669 -2.985 1.00 80.31 345 LEU A N 1
ATOM 2623 C CA . LEU A 1 345 ? 0.310 -0.012 -3.660 1.00 80.31 345 LEU A CA 1
ATOM 2624 C C . LEU A 1 345 ? 0.297 -1.495 -3.291 1.00 80.31 345 LEU A C 1
ATOM 2626 O O . LEU A 1 345 ? 1.369 -2.085 -3.136 1.00 80.31 345 LEU A O 1
ATOM 2630 N N . PRO A 1 346 ? -0.890 -2.109 -3.153 1.00 81.25 346 PRO A N 1
ATOM 2631 C CA . PRO A 1 346 ? -0.987 -3.521 -2.830 1.00 81.25 346 PRO A CA 1
ATOM 2632 C C . PRO A 1 346 ? -0.453 -4.371 -3.985 1.00 81.25 346 PRO A C 1
ATOM 2634 O O . PRO A 1 346 ? -0.721 -4.108 -5.160 1.00 81.25 346 PRO A O 1
ATOM 2637 N N . ARG A 1 347 ? 0.279 -5.424 -3.639 1.00 83.50 347 ARG A N 1
ATOM 2638 C CA . ARG A 1 347 ? 0.676 -6.496 -4.543 1.00 83.50 347 ARG A CA 1
ATOM 2639 C C . ARG A 1 347 ? -0.538 -7.405 -4.758 1.00 83.50 347 ARG A C 1
ATOM 2641 O O . ARG A 1 347 ? -1.068 -7.938 -3.783 1.00 83.50 347 ARG A O 1
ATOM 2648 N N . PRO A 1 348 ? -1.013 -7.564 -6.002 1.00 88.81 348 PRO A N 1
ATOM 2649 C CA . PRO A 1 348 ? -2.146 -8.424 -6.291 1.00 88.81 348 PRO A CA 1
ATOM 2650 C C . PRO A 1 348 ? -1.726 -9.891 -6.211 1.00 88.81 348 PRO A C 1
ATOM 2652 O O . PRO A 1 348 ? -0.602 -10.238 -6.570 1.00 88.81 348 PRO A O 1
ATOM 2655 N N . PHE A 1 349 ? -2.661 -10.745 -5.801 1.00 90.19 349 PHE A N 1
ATOM 2656 C CA . PHE A 1 349 ? -2.511 -12.192 -5.900 1.00 90.19 349 PHE A CA 1
ATOM 2657 C C . PHE A 1 349 ? -3.187 -12.689 -7.175 1.00 90.19 349 PHE A C 1
ATOM 2659 O O . PHE A 1 349 ? -4.346 -12.353 -7.428 1.00 90.19 349 PHE A O 1
ATOM 2666 N N . ILE A 1 350 ? -2.467 -13.456 -7.992 1.00 90.81 350 ILE A N 1
ATOM 2667 C CA . ILE A 1 350 ? -2.888 -13.768 -9.363 1.00 90.81 350 ILE A CA 1
ATOM 2668 C C . ILE A 1 350 ? -3.207 -15.254 -9.476 1.00 90.81 350 ILE A C 1
ATOM 2670 O O . ILE A 1 350 ? -2.355 -16.114 -9.260 1.00 90.81 350 ILE A O 1
ATOM 2674 N N . TYR A 1 351 ? -4.441 -15.555 -9.863 1.00 92.88 351 TYR A N 1
ATOM 2675 C CA . TYR A 1 351 ? -4.910 -16.913 -10.104 1.00 92.88 351 TYR A CA 1
ATOM 2676 C C . TYR A 1 351 ? -5.582 -16.995 -11.470 1.00 92.88 351 TYR A C 1
ATOM 2678 O O . TYR A 1 351 ? -6.182 -16.029 -11.940 1.00 92.88 351 TYR A O 1
ATOM 2686 N N . THR A 1 352 ? -5.496 -18.162 -12.098 1.00 92.38 352 THR A N 1
ATOM 2687 C CA . THR A 1 352 ? -6.193 -18.472 -13.348 1.00 92.38 352 THR A CA 1
ATOM 2688 C C . THR A 1 352 ? -7.386 -19.368 -13.071 1.00 92.38 352 THR A C 1
ATOM 2690 O O . THR A 1 352 ? -7.311 -20.307 -12.275 1.00 92.38 352 THR A O 1
ATOM 2693 N N . LEU A 1 353 ? -8.486 -19.083 -13.762 1.00 92.31 353 LEU A N 1
ATOM 2694 C CA . LEU A 1 353 ? -9.672 -19.922 -13.803 1.00 92.31 353 LEU A CA 1
ATOM 2695 C C . LEU A 1 353 ? -9.793 -20.496 -15.215 1.00 92.31 353 LEU A C 1
ATOM 2697 O O . LEU A 1 353 ? -9.788 -19.747 -16.188 1.00 92.31 353 LEU A O 1
ATOM 2701 N N . SER A 1 354 ? -9.884 -21.815 -15.337 1.00 91.44 354 SER A N 1
ATOM 2702 C CA . SER A 1 354 ? -9.977 -22.490 -16.636 1.00 91.44 354 SER A CA 1
ATOM 2703 C C . SER A 1 354 ? -10.936 -23.668 -16.571 1.00 91.44 354 SER A C 1
ATOM 2705 O O . SER A 1 354 ? -11.057 -24.321 -15.536 1.00 91.44 354 SER A O 1
ATOM 2707 N N . VAL A 1 355 ? -11.609 -23.969 -17.679 1.00 89.12 355 VAL A N 1
ATOM 2708 C CA . VAL A 1 355 ? -12.302 -25.252 -17.824 1.00 89.12 355 VAL A CA 1
ATOM 2709 C C . VAL A 1 355 ? -11.224 -26.299 -18.122 1.00 89.12 355 VAL A C 1
ATOM 2711 O O . VAL A 1 355 ? -10.448 -26.097 -19.059 1.00 89.12 355 VAL A O 1
ATOM 2714 N N . PRO A 1 356 ? -11.114 -27.394 -17.350 1.00 77.69 356 PRO A N 1
ATOM 2715 C CA . PRO A 1 356 ? -10.194 -28.472 -17.667 1.00 77.69 356 PRO A CA 1
ATOM 2716 C C . PRO A 1 356 ? -10.514 -28.995 -19.065 1.00 77.69 356 PRO A C 1
ATOM 2718 O O . PRO A 1 356 ? -11.642 -29.412 -19.328 1.00 77.69 356 PRO A O 1
ATOM 2721 N N . SER A 1 357 ? -9.532 -28.982 -19.964 1.00 62.75 357 SER A N 1
ATOM 2722 C CA . SER A 1 357 ? -9.679 -29.606 -21.274 1.00 62.75 357 SER A CA 1
ATOM 2723 C C . SER A 1 357 ? -10.063 -31.068 -21.051 1.00 62.75 357 SER A C 1
ATOM 2725 O O . SER A 1 357 ? -9.287 -31.825 -20.458 1.00 62.75 357 SER A O 1
ATOM 2727 N N . GLN A 1 358 ? -11.262 -31.472 -21.482 1.00 52.53 358 GLN A N 1
ATOM 2728 C CA . GLN A 1 358 ? -11.595 -32.890 -21.543 1.00 52.53 358 GLN A CA 1
ATOM 2729 C C . GLN A 1 358 ? -10.505 -33.546 -22.388 1.00 52.53 358 GLN A C 1
ATOM 2731 O O . GLN A 1 358 ? -10.311 -33.169 -23.544 1.00 52.53 358 GLN A O 1
ATOM 2736 N N . LYS A 1 359 ? -9.753 -34.488 -21.804 1.00 42.78 359 LYS A N 1
ATOM 2737 C CA . LYS A 1 359 ? -8.917 -35.387 -22.599 1.00 42.78 359 LYS A CA 1
ATOM 2738 C C . LYS A 1 359 ? -9.846 -35.984 -23.653 1.00 42.78 359 LYS A C 1
ATOM 2740 O O . LYS A 1 359 ? -10.772 -36.705 -23.282 1.00 42.78 359 LYS A O 1
ATOM 2745 N N . GLN A 1 360 ? -9.631 -35.638 -24.923 1.00 38.41 360 GLN A N 1
ATOM 2746 C CA . GLN A 1 360 ? -10.180 -36.413 -26.027 1.00 38.41 360 GLN A CA 1
ATOM 2747 C C . GLN A 1 360 ? -9.745 -37.856 -25.763 1.00 38.41 360 GLN A C 1
ATOM 2749 O O . GLN A 1 360 ? -8.548 -38.132 -25.660 1.00 38.41 360 GLN A O 1
ATOM 2754 N N . LYS A 1 361 ? -10.729 -38.704 -25.462 1.00 35.97 361 LYS A N 1
ATOM 2755 C CA . LYS A 1 361 ? -10.543 -40.145 -25.338 1.00 35.97 361 LYS A CA 1
ATOM 2756 C C . LYS A 1 361 ? -10.264 -40.739 -26.704 1.00 35.97 361 LYS A C 1
ATOM 2758 O O . LYS A 1 361 ? -10.890 -40.249 -27.670 1.00 35.97 361 LYS A O 1
#

Radius of gyration: 27.01 Å; chains: 1; bounding box: 43×92×75 Å